Protein AF-A0A0W0SRL2-F1 (afdb_monomer_lite)

Secondary structure (DSSP, 8-state):
-PPPPPPPHHHHHH-PPPPTTPPPPP-HHHHHHHHHHHTT--SSGGGS-HHHHHHHHHHHHHHHHHHHS-HHHHHHTS-HHHHHHHHT--SHHHHHHHHHHHHHHHHHHHHHHHHHHHTT--TT-GGGTTT-SHHHH--TTS---HHHHHHHHHHT--SSSPPPHHHHHHHHHHHHHHHHHHHBPPGGG--TTSSTTB-SS-TTTTSTT--HHHHHHHHHHHHHHHHHHHHHHHHHHHHHHHHHHHHHHHHHHHHHHHHHHHHHHHHHHHHHHHHHHHHHHT------------------------------------------------

Sequence (330 aa):
MGDFVIRPYSEQLNGSVPKEGQLRNPGFVHAIEDLRRKHGKVLTVEELPPHRKYQAQFLNRITELFLEAETEKLMELLCESDRDAVNKLTEQEQQQELLRGIIFTSLSTLVAAEIATGNSESIMDPRHVEGASTTYKGGYIGDGSEFFRGLLASSGRTKENEMSHERMQTFMQTAKNFIESYVYVPHEHMDKQSTQGFREKHAFSDIQDLDVSAYLKLSSNIILEASLGIVERNVAKQAEDLKARKEEELKRAKEEHEAQLARVKEEKKKEREMQKLEDAKKGGSSWGLTDYLSSFGIYTTPKPAPTAASTTDPSNRQDNAEPAPGATLN

InterPro domains:
  IPR031758 Putative substrate of the Dot/Icm secretion system [PF16848] (143-227)

Structure (mmCIF, N/CA/C/O backbone):
data_AF-A0A0W0SRL2-F1
#
_entry.id   AF-A0A0W0SRL2-F1
#
loop_
_atom_site.group_PDB
_atom_site.id
_atom_site.type_symbol
_atom_site.label_atom_id
_atom_site.label_alt_id
_atom_site.label_comp_id
_atom_site.label_asym_id
_atom_site.label_entity_id
_atom_site.label_seq_id
_atom_site.pdbx_PDB_ins_code
_atom_site.Cartn_x
_atom_site.Cartn_y
_atom_site.Cartn_z
_atom_site.occupancy
_atom_site.B_iso_or_equiv
_atom_site.auth_seq_id
_atom_site.auth_comp_id
_atom_site.auth_asym_id
_atom_site.auth_atom_id
_atom_site.pdbx_PDB_model_num
ATOM 1 N N . MET A 1 1 ? 6.084 7.999 -13.998 1.00 42.19 1 MET A N 1
ATOM 2 C CA . MET A 1 1 ? 5.145 8.057 -12.861 1.00 42.19 1 MET A CA 1
ATOM 3 C C . MET A 1 1 ? 5.923 8.614 -11.685 1.00 42.19 1 MET A C 1
ATOM 5 O O . MET A 1 1 ? 7.088 8.254 -11.563 1.00 42.19 1 MET A O 1
ATOM 9 N N . GLY A 1 2 ? 5.357 9.569 -10.946 1.00 54.06 2 GLY A N 1
ATOM 10 C CA . GLY A 1 2 ? 5.987 10.079 -9.723 1.00 54.06 2 GLY A CA 1
ATOM 11 C C . GLY A 1 2 ? 5.915 9.044 -8.601 1.00 54.06 2 GLY A C 1
ATOM 12 O O . GLY A 1 2 ? 5.166 8.075 -8.719 1.00 54.06 2 GLY A O 1
ATOM 13 N N . ASP A 1 3 ? 6.694 9.245 -7.540 1.00 80.44 3 ASP A N 1
ATOM 14 C CA . ASP A 1 3 ? 6.556 8.451 -6.319 1.00 80.44 3 ASP A CA 1
ATOM 15 C C . ASP A 1 3 ? 5.188 8.692 -5.672 1.00 80.44 3 ASP A C 1
ATOM 17 O O . ASP A 1 3 ? 4.635 9.792 -5.743 1.00 80.44 3 ASP A O 1
ATOM 21 N N . PHE A 1 4 ? 4.654 7.654 -5.029 1.00 91.44 4 PHE A N 1
ATOM 22 C CA . PHE A 1 4 ? 3.396 7.728 -4.295 1.00 91.44 4 PHE A CA 1
ATOM 23 C C . PHE A 1 4 ? 3.479 8.771 -3.174 1.00 91.44 4 PHE A C 1
ATOM 25 O O . PHE A 1 4 ? 4.296 8.659 -2.256 1.00 91.44 4 PHE A O 1
ATOM 32 N N . VAL A 1 5 ? 2.591 9.757 -3.222 1.00 92.38 5 VAL A N 1
ATOM 33 C CA . VAL A 1 5 ? 2.481 10.820 -2.226 1.00 92.38 5 VAL A CA 1
ATOM 34 C C . VAL A 1 5 ? 1.500 10.397 -1.143 1.00 92.38 5 VAL A C 1
ATOM 36 O O . VAL A 1 5 ? 0.321 10.150 -1.407 1.00 92.38 5 VAL A O 1
ATOM 39 N N . ILE A 1 6 ? 1.991 10.339 0.092 1.00 93.19 6 ILE A N 1
ATOM 40 C CA . ILE A 1 6 ? 1.186 10.008 1.267 1.00 93.19 6 ILE A CA 1
ATOM 41 C C . ILE A 1 6 ? 0.382 11.232 1.682 1.00 93.19 6 ILE A C 1
ATOM 43 O O . ILE A 1 6 ? 0.921 12.334 1.788 1.00 93.19 6 ILE A O 1
ATOM 47 N N . ARG A 1 7 ? -0.905 11.033 1.957 1.00 91.12 7 ARG A N 1
ATOM 48 C CA . ARG A 1 7 ? -1.750 12.089 2.518 1.00 91.12 7 ARG A CA 1
ATOM 49 C C . ARG A 1 7 ? -1.457 12.301 4.007 1.00 91.12 7 ARG A C 1
ATOM 51 O O . ARG A 1 7 ? -1.144 11.327 4.687 1.00 91.12 7 ARG A O 1
ATOM 58 N N . PRO A 1 8 ? -1.611 13.516 4.554 1.00 92.38 8 PRO A N 1
ATOM 59 C CA . PRO A 1 8 ? -1.570 13.724 6.001 1.00 92.38 8 PRO A CA 1
ATOM 60 C C . PRO A 1 8 ? -2.547 12.792 6.728 1.00 92.38 8 PRO A C 1
ATOM 62 O O . PRO A 1 8 ? -3.645 12.537 6.227 1.00 92.38 8 PRO A O 1
ATOM 65 N N . TYR A 1 9 ? -2.168 12.275 7.897 1.00 95.81 9 TYR A N 1
ATOM 66 C CA . TYR A 1 9 ? -2.999 11.335 8.655 1.00 95.81 9 TYR A CA 1
ATOM 67 C C . TYR A 1 9 ? -4.404 11.884 8.942 1.00 95.81 9 TYR A C 1
ATOM 69 O O . TYR A 1 9 ? -5.406 11.193 8.741 1.00 95.81 9 TYR A O 1
ATOM 77 N N . SER A 1 10 ? -4.491 13.152 9.333 1.00 93.94 10 SER A N 1
ATOM 78 C CA . SER A 1 10 ? -5.749 13.865 9.549 1.00 93.94 10 SER A CA 1
ATOM 79 C C . SER A 1 10 ? -6.665 13.868 8.317 1.00 93.94 10 SER A C 1
ATOM 81 O O . SER A 1 10 ? -7.876 13.671 8.462 1.00 93.94 10 SER A O 1
ATOM 83 N N . GLU A 1 11 ? -6.111 14.021 7.110 1.00 93.25 11 GLU A N 1
ATOM 84 C CA . GLU A 1 11 ? -6.854 13.923 5.847 1.00 93.25 11 GLU A CA 1
ATOM 85 C C . GLU A 1 11 ? -7.242 12.480 5.515 1.00 93.25 11 GLU A C 1
ATOM 87 O O . GLU A 1 11 ? -8.343 12.246 5.014 1.00 93.25 11 GLU A O 1
ATOM 92 N N . GLN A 1 12 ? -6.381 11.501 5.809 1.00 94.81 12 GLN A N 1
ATOM 93 C CA . GLN A 1 12 ? -6.721 10.087 5.628 1.00 94.81 12 GLN A CA 1
ATOM 94 C C . GLN A 1 12 ? -7.931 9.707 6.490 1.00 94.81 12 GLN A C 1
ATOM 96 O O . GLN A 1 12 ? -8.833 9.017 6.011 1.00 94.81 12 GLN A O 1
ATOM 101 N N . LEU A 1 13 ? -8.002 10.198 7.730 1.00 93.75 13 LEU A N 1
ATOM 102 C CA . LEU A 1 13 ? -9.130 9.954 8.629 1.00 93.75 13 LEU A CA 1
ATOM 103 C C . LEU A 1 13 ? -10.398 10.713 8.227 1.00 93.75 13 LEU A C 1
ATOM 105 O O . LEU A 1 13 ? -11.459 10.105 8.070 1.00 93.75 13 LEU A O 1
ATOM 109 N N . ASN A 1 14 ? -10.297 12.036 8.074 1.00 91.19 14 ASN A N 1
ATOM 110 C CA . ASN A 1 14 ? -11.455 12.939 8.011 1.00 91.19 14 ASN A CA 1
ATOM 111 C C . ASN A 1 14 ? -11.815 13.396 6.589 1.00 91.19 14 ASN A C 1
ATOM 113 O O . ASN A 1 14 ? -12.819 14.093 6.384 1.00 91.19 14 ASN A O 1
ATOM 117 N N . GLY A 1 15 ? -10.997 13.027 5.608 1.00 87.50 15 GLY A N 1
ATOM 118 C CA . GLY A 1 15 ? -11.072 13.541 4.251 1.00 87.50 15 GLY A CA 1
ATOM 119 C C . GLY A 1 15 ? -10.509 14.956 4.141 1.00 87.50 15 GLY A C 1
ATOM 120 O O . GLY A 1 15 ? -10.336 15.667 5.131 1.00 87.50 15 GLY A O 1
ATOM 121 N N . SER A 1 16 ? -10.251 15.392 2.911 1.00 80.56 16 SER A N 1
ATOM 122 C CA . SER A 1 16 ? -9.783 16.755 2.652 1.00 80.56 16 SER A CA 1
ATOM 123 C C . SER A 1 16 ? -10.956 17.737 2.656 1.00 80.56 16 SER A C 1
ATOM 125 O O . SER A 1 16 ? -12.022 17.436 2.109 1.00 80.56 16 SER A O 1
ATOM 127 N N . VAL A 1 17 ? -10.754 18.945 3.188 1.00 70.31 17 VAL A N 1
ATOM 128 C CA . VAL A 1 17 ? -11.710 20.046 2.988 1.00 70.31 17 VAL A CA 1
ATOM 129 C C . VAL A 1 17 ? -11.716 20.395 1.493 1.00 70.31 17 VAL A C 1
ATOM 131 O O . VAL A 1 17 ? -10.656 20.713 0.949 1.00 70.31 17 VAL A O 1
ATOM 134 N N . PRO A 1 18 ? -12.858 20.293 0.789 1.00 65.94 18 PRO A N 1
ATOM 135 C CA . PRO A 1 18 ? -12.898 20.597 -0.633 1.00 65.94 18 PRO A CA 1
ATOM 136 C C . PRO A 1 18 ? -12.580 22.076 -0.864 1.00 65.94 18 PRO A C 1
ATOM 138 O O . PRO A 1 18 ? -13.123 22.953 -0.191 1.00 65.94 18 PRO A O 1
ATOM 141 N N . LYS A 1 19 ? -11.718 22.356 -1.845 1.00 70.69 19 LYS A N 1
ATOM 142 C CA . LYS A 1 19 ? -11.601 23.704 -2.410 1.00 70.69 19 LYS A CA 1
ATOM 143 C C . LYS A 1 19 ? -12.885 24.024 -3.179 1.00 70.69 19 LYS A C 1
ATOM 145 O O . LYS A 1 19 ? -13.587 23.115 -3.622 1.00 70.69 19 LYS A O 1
ATOM 150 N N . GLU A 1 20 ? -13.205 25.305 -3.324 1.00 58.78 20 GLU A N 1
ATOM 151 C CA . GLU A 1 20 ? -14.440 25.753 -3.973 1.00 58.78 20 GLU A CA 1
ATOM 152 C C . GLU A 1 20 ? -14.602 25.099 -5.364 1.00 58.78 20 GLU A C 1
ATOM 154 O O . GLU A 1 20 ? -13.701 25.157 -6.200 1.00 58.78 20 GLU A O 1
ATOM 159 N N . GLY A 1 21 ? -15.721 24.399 -5.579 1.00 56.66 21 GLY A N 1
ATOM 160 C CA . GLY A 1 21 ? -16.006 23.665 -6.820 1.00 56.66 21 GLY A CA 1
ATOM 161 C C . GLY A 1 21 ? -15.422 22.246 -6.932 1.00 56.66 21 GLY A C 1
ATOM 162 O O . GLY A 1 21 ? -15.654 21.592 -7.948 1.00 56.66 21 GLY A O 1
ATOM 163 N N . GLN A 1 22 ? -14.706 21.735 -5.924 1.00 61.97 22 GLN A N 1
ATOM 164 C CA . GLN A 1 22 ? -14.204 20.354 -5.906 1.00 61.97 22 GLN A CA 1
ATOM 165 C C . GLN A 1 22 ? -15.080 19.427 -5.055 1.00 61.97 22 GLN A C 1
ATOM 167 O O . GLN A 1 22 ? -15.605 19.811 -4.011 1.00 61.97 22 GLN A O 1
ATOM 172 N N . LEU A 1 23 ? -15.219 18.173 -5.495 1.00 61.91 23 LEU A N 1
ATOM 173 C CA . LEU A 1 23 ? -15.821 17.116 -4.683 1.00 61.91 23 LEU A CA 1
ATOM 174 C C . LEU A 1 23 ? -14.907 16.808 -3.487 1.00 61.91 23 LEU A C 1
ATOM 176 O O . LEU A 1 23 ? -13.683 16.795 -3.612 1.00 61.91 23 LEU A O 1
ATOM 180 N N . ARG A 1 24 ? -15.506 16.567 -2.316 1.00 66.38 24 ARG A N 1
ATOM 181 C CA . ARG A 1 24 ? -14.776 16.168 -1.105 1.00 66.38 24 ARG A CA 1
ATOM 182 C C . ARG A 1 24 ? -14.086 14.823 -1.348 1.00 66.38 24 ARG A C 1
ATOM 184 O O . ARG A 1 24 ? -14.757 13.876 -1.748 1.00 66.38 24 ARG A O 1
ATOM 191 N N . ASN A 1 25 ? -12.792 14.714 -1.043 1.00 74.00 25 ASN A N 1
ATOM 192 C CA . ASN A 1 25 ? -12.149 13.403 -0.956 1.00 74.00 25 ASN A CA 1
ATOM 193 C C . ASN A 1 25 ? -12.565 12.750 0.369 1.00 74.00 25 ASN A C 1
ATOM 195 O O . ASN A 1 25 ? -12.267 13.323 1.422 1.00 74.00 25 ASN A O 1
ATOM 199 N N . PRO A 1 26 ? -13.269 11.605 0.348 1.00 80.88 26 PRO A N 1
ATOM 200 C CA . PRO A 1 26 ? -13.713 10.953 1.571 1.00 80.88 26 PRO A CA 1
ATOM 201 C C . PRO A 1 26 ? -12.516 10.397 2.348 1.00 80.88 26 PRO A C 1
ATOM 203 O O . PRO A 1 26 ? -11.588 9.834 1.763 1.00 80.88 26 PRO A O 1
ATOM 206 N N . GLY A 1 27 ? -12.551 10.566 3.669 1.00 90.12 27 GLY A N 1
ATOM 207 C CA . GLY A 1 27 ? -11.631 9.897 4.581 1.00 90.12 27 GLY A CA 1
ATOM 208 C C . GLY A 1 27 ? -12.159 8.533 5.015 1.00 90.12 27 GLY A C 1
ATOM 209 O O . GLY A 1 27 ? -13.249 8.102 4.632 1.00 90.12 27 GLY A O 1
ATOM 210 N N . PHE A 1 28 ? -11.401 7.865 5.875 1.00 93.25 28 PHE A N 1
ATOM 211 C CA . PHE A 1 28 ? -11.778 6.586 6.466 1.00 93.25 28 PHE A CA 1
ATOM 212 C C . PHE A 1 28 ? -13.094 6.665 7.257 1.00 93.25 28 PHE A C 1
ATOM 214 O O . PHE A 1 28 ? -13.933 5.770 7.148 1.00 93.25 28 PHE A O 1
ATOM 221 N N . VAL A 1 29 ? -13.328 7.761 7.988 1.00 91.44 29 VAL A N 1
ATOM 222 C CA . VAL A 1 29 ? -14.583 7.966 8.733 1.00 91.44 29 VAL A CA 1
ATOM 223 C C . VAL A 1 29 ? -15.786 7.985 7.782 1.00 91.44 29 VAL A C 1
ATOM 225 O O . VAL A 1 29 ? -16.801 7.343 8.057 1.00 91.44 29 VAL A O 1
ATOM 228 N N . HIS A 1 30 ? -15.657 8.639 6.620 1.00 89.31 30 HIS A N 1
ATOM 229 C CA . HIS A 1 30 ? -16.686 8.631 5.572 1.00 89.31 30 HIS A CA 1
ATOM 230 C C . HIS A 1 30 ? -16.884 7.239 4.981 1.00 89.31 30 HIS A C 1
ATOM 232 O O . HIS A 1 30 ? -18.023 6.814 4.816 1.00 89.31 30 HIS A O 1
ATOM 238 N N . ALA A 1 31 ? -15.801 6.495 4.743 1.00 90.00 31 ALA A N 1
ATOM 239 C CA . ALA A 1 31 ? -15.881 5.122 4.247 1.00 90.00 31 ALA A CA 1
ATOM 240 C C . ALA A 1 31 ? -16.676 4.205 5.198 1.00 90.00 31 ALA A C 1
ATOM 242 O O . ALA A 1 31 ? -17.489 3.400 4.741 1.00 90.00 31 ALA A O 1
ATOM 243 N N . ILE A 1 32 ? -16.495 4.349 6.518 1.00 89.25 32 ILE A N 1
ATOM 244 C CA . ILE A 1 32 ? -17.299 3.629 7.519 1.00 89.25 32 ILE A CA 1
ATOM 245 C C . ILE A 1 32 ? -18.757 4.098 7.498 1.00 89.25 32 ILE A C 1
ATOM 247 O O . ILE A 1 32 ? -19.670 3.278 7.587 1.00 89.25 32 ILE A O 1
ATOM 251 N N . GLU A 1 33 ? -19.013 5.405 7.424 1.00 86.75 33 GLU A N 1
ATOM 252 C CA . GLU A 1 33 ? -20.380 5.930 7.334 1.00 86.75 33 GLU A CA 1
ATOM 253 C C . GLU A 1 33 ? -21.132 5.389 6.117 1.00 86.75 33 GLU A C 1
ATOM 255 O O . GLU A 1 33 ? -22.273 4.947 6.253 1.00 86.75 33 GLU A O 1
ATOM 260 N N . ASP A 1 34 ? -20.499 5.380 4.949 1.00 85.44 34 ASP A N 1
ATOM 261 C CA . ASP A 1 34 ? -21.112 4.902 3.713 1.00 85.44 34 ASP A CA 1
ATOM 262 C C . ASP A 1 34 ? -21.332 3.388 3.744 1.00 85.44 34 ASP A C 1
ATOM 264 O O . ASP A 1 34 ? -22.403 2.907 3.358 1.00 85.44 34 ASP A O 1
ATOM 268 N N . LEU A 1 35 ? -20.385 2.637 4.314 1.00 86.31 35 LEU A N 1
ATOM 269 C CA . LEU A 1 35 ? -20.552 1.213 4.584 1.00 86.31 35 LEU A CA 1
ATOM 270 C C . LEU A 1 35 ? -21.768 0.952 5.491 1.00 86.31 35 LEU A C 1
ATOM 272 O O . LEU A 1 35 ? -22.616 0.118 5.164 1.00 86.31 35 LEU A O 1
ATOM 276 N N . ARG A 1 36 ? -21.914 1.707 6.586 1.00 85.38 36 ARG A N 1
ATOM 277 C CA . ARG A 1 36 ? -23.073 1.604 7.490 1.00 85.38 36 ARG A CA 1
ATOM 278 C C . ARG A 1 36 ? -24.389 1.952 6.792 1.00 85.38 36 ARG A C 1
ATOM 280 O O . ARG A 1 36 ? -25.389 1.254 6.963 1.00 85.38 36 ARG A O 1
ATOM 287 N N . ARG A 1 37 ? -24.404 3.000 5.961 1.00 84.62 37 ARG A N 1
ATOM 288 C CA . ARG A 1 37 ? -25.585 3.387 5.167 1.00 84.62 37 ARG A CA 1
ATOM 289 C C . ARG A 1 37 ? -26.005 2.274 4.205 1.00 84.62 37 ARG A C 1
ATOM 291 O O . ARG A 1 37 ? -27.197 1.977 4.137 1.00 84.62 37 ARG A O 1
ATOM 298 N N . LYS A 1 38 ? -25.052 1.632 3.518 1.00 79.50 38 LYS A N 1
ATOM 299 C CA . LYS A 1 38 ? -25.319 0.558 2.544 1.00 79.50 38 LYS A CA 1
ATOM 300 C C . LYS A 1 38 ? -25.895 -0.705 3.189 1.00 79.50 38 LYS A C 1
ATOM 302 O O . LYS A 1 38 ? -26.741 -1.357 2.586 1.00 79.50 38 LYS A O 1
ATOM 307 N N . HIS A 1 39 ? -25.521 -1.008 4.431 1.00 78.81 39 HIS A N 1
ATOM 308 C CA . HIS A 1 39 ? -26.054 -2.149 5.187 1.00 78.81 39 HIS A CA 1
ATOM 309 C C . HIS A 1 39 ? -27.353 -1.842 5.954 1.00 78.81 39 HIS A C 1
ATOM 311 O O . HIS A 1 39 ? -27.633 -2.459 6.973 1.00 78.81 39 HIS A O 1
ATOM 317 N N . GLY A 1 40 ? -28.175 -0.913 5.456 1.00 74.44 40 GLY A N 1
ATOM 318 C CA . GLY A 1 40 ? -29.484 -0.609 6.047 1.00 74.44 40 GLY A CA 1
ATOM 319 C C . GLY A 1 40 ? -29.463 0.507 7.090 1.00 74.44 40 GLY A C 1
ATOM 320 O O . GLY A 1 40 ? -30.371 0.575 7.913 1.00 74.44 40 GLY A O 1
ATOM 321 N N . LYS A 1 41 ? -28.465 1.403 7.034 1.00 75.75 41 LYS A N 1
ATOM 322 C CA . LYS A 1 41 ? -28.253 2.492 8.009 1.00 75.75 41 LYS A CA 1
ATOM 323 C C . LYS A 1 41 ? -28.055 1.970 9.431 1.00 75.75 41 LYS A C 1
ATOM 325 O O . LYS A 1 41 ? -28.621 2.513 10.378 1.00 75.75 41 LYS A O 1
ATOM 330 N N . VAL A 1 42 ? -27.231 0.935 9.555 1.00 75.81 42 VAL A N 1
ATOM 331 C CA . VAL A 1 42 ? -26.808 0.430 10.861 1.00 75.81 42 VAL A CA 1
ATOM 332 C C . VAL A 1 42 ? -26.170 1.548 11.684 1.00 75.81 42 VAL A C 1
ATOM 334 O O . VAL A 1 42 ? -25.460 2.412 11.156 1.00 75.81 42 VAL A O 1
ATOM 337 N N . LEU A 1 43 ? -26.463 1.565 12.981 1.00 71.75 43 LEU A N 1
ATOM 338 C CA . LEU A 1 43 ? -26.073 2.667 13.860 1.00 71.75 43 LEU A CA 1
ATOM 339 C C . LEU A 1 43 ? -24.608 2.534 14.283 1.00 71.75 43 LEU A C 1
ATOM 341 O O . LEU A 1 43 ? -23.893 3.534 14.406 1.00 71.75 43 LEU A O 1
ATOM 345 N N . THR A 1 44 ? -24.138 1.297 14.439 1.00 81.44 44 THR A N 1
ATOM 346 C CA . THR A 1 44 ? -22.816 0.977 14.986 1.00 81.44 44 THR A CA 1
ATOM 347 C C . THR A 1 44 ? -22.033 0.027 14.077 1.00 81.44 44 THR A C 1
ATOM 349 O O . THR A 1 44 ? -22.593 -0.632 13.203 1.00 81.44 44 THR A O 1
ATOM 352 N N . VAL A 1 45 ? -20.710 -0.036 14.267 1.00 81.06 45 VAL A N 1
ATOM 353 C CA . VAL A 1 45 ? -19.834 -1.001 13.570 1.00 81.06 45 VAL A CA 1
ATOM 354 C C . VAL A 1 45 ? -20.193 -2.446 13.943 1.00 81.06 45 VAL A C 1
ATOM 356 O O . VAL A 1 45 ? -20.013 -3.350 13.132 1.00 81.06 45 VAL A O 1
ATOM 359 N N . GLU A 1 46 ? -20.766 -2.659 15.131 1.00 85.12 46 GLU A N 1
ATOM 360 C CA . GLU A 1 46 ? -21.139 -3.979 15.654 1.00 85.12 46 GLU A CA 1
ATOM 361 C C . GLU A 1 46 ? -22.202 -4.704 14.826 1.00 85.12 46 GLU A C 1
ATOM 363 O O . GLU A 1 46 ? -22.276 -5.932 14.872 1.00 85.12 46 GLU A O 1
ATOM 368 N N . GLU A 1 47 ? -23.001 -3.943 14.081 1.00 84.00 47 GLU A N 1
ATOM 369 C CA . GLU A 1 47 ? -24.113 -4.409 13.250 1.00 84.00 47 GLU A CA 1
ATOM 370 C C . GLU A 1 47 ? -23.691 -4.698 11.795 1.00 84.00 47 GLU A C 1
ATOM 372 O O . GLU A 1 47 ? -24.511 -5.124 10.980 1.00 84.00 47 GLU A O 1
ATOM 377 N N . LEU A 1 48 ? -22.424 -4.456 11.438 1.00 87.06 48 LEU A N 1
ATOM 378 C CA . LEU A 1 48 ? -21.905 -4.777 10.108 1.00 87.06 48 LEU A CA 1
ATOM 379 C C . LEU A 1 48 ? -21.771 -6.297 9.906 1.00 87.06 48 LEU A C 1
ATOM 381 O O . LEU A 1 48 ? -21.594 -7.040 10.875 1.00 87.06 48 LEU A O 1
ATOM 385 N N . PRO A 1 49 ? -21.784 -6.782 8.647 1.00 86.25 49 PRO A N 1
ATOM 386 C CA . PRO A 1 49 ? -21.459 -8.175 8.353 1.00 86.25 49 PRO A CA 1
ATOM 387 C C . PRO A 1 49 ? -20.108 -8.569 8.967 1.00 86.25 49 PRO A C 1
ATOM 389 O O . PRO A 1 49 ? -19.195 -7.739 8.926 1.00 86.25 49 PRO A O 1
ATOM 392 N N . PRO A 1 50 ? -19.926 -9.817 9.449 1.00 86.31 50 PRO A N 1
ATOM 393 C CA . PRO A 1 50 ? -18.731 -10.220 10.200 1.00 86.31 50 PRO A CA 1
ATOM 394 C C . PRO A 1 50 ? -17.417 -9.809 9.526 1.00 86.31 50 PRO A C 1
ATOM 396 O O . PRO A 1 50 ? -16.578 -9.148 10.130 1.00 86.31 50 PRO A O 1
ATOM 399 N N . HIS A 1 51 ? -17.315 -10.064 8.217 1.00 86.94 51 HIS A N 1
ATOM 400 C CA . HIS A 1 51 ? -16.134 -9.748 7.416 1.00 86.94 51 HIS A CA 1
ATOM 401 C C . HIS A 1 51 ? -15.840 -8.249 7.266 1.00 86.94 51 HIS A C 1
ATOM 403 O O . HIS A 1 51 ? -14.707 -7.874 7.016 1.00 86.94 51 HIS A O 1
ATOM 409 N N . ARG A 1 52 ? -16.835 -7.367 7.398 1.00 90.75 52 ARG A N 1
ATOM 410 C CA . ARG A 1 52 ? -16.630 -5.908 7.389 1.00 90.75 52 ARG A CA 1
ATOM 411 C C . ARG A 1 52 ? -16.474 -5.339 8.791 1.00 90.75 52 ARG A C 1
ATOM 413 O O . ARG A 1 52 ? -15.774 -4.345 8.969 1.00 90.75 52 ARG A O 1
ATOM 420 N N . LYS A 1 53 ? -17.113 -5.972 9.772 1.00 92.69 53 LYS A N 1
ATOM 421 C CA . LYS A 1 53 ? -17.060 -5.600 11.180 1.00 92.69 53 LYS A CA 1
ATOM 422 C C . LYS A 1 53 ? -15.631 -5.660 11.711 1.00 92.69 53 LYS A C 1
ATOM 424 O O . LYS A 1 53 ? -15.129 -4.620 12.134 1.00 92.69 53 LYS A O 1
ATOM 429 N N . TYR A 1 54 ? -14.951 -6.807 11.613 1.00 95.06 54 TYR A N 1
ATOM 430 C CA . TYR A 1 54 ? -13.587 -6.916 12.145 1.00 95.06 54 TYR A CA 1
ATOM 431 C C . TYR A 1 54 ? -12.606 -6.013 11.393 1.00 95.06 54 TYR A C 1
ATOM 433 O O . TYR A 1 54 ? -11.715 -5.439 12.007 1.00 95.06 54 TYR A O 1
ATOM 441 N N . GLN A 1 55 ? -12.785 -5.820 10.081 1.00 95.56 55 GLN A N 1
ATOM 442 C CA . GLN A 1 55 ? -11.933 -4.937 9.278 1.00 95.56 55 GLN A CA 1
ATOM 443 C C . GLN A 1 55 ? -12.038 -3.477 9.740 1.00 95.56 55 GLN A C 1
ATOM 445 O O . GLN A 1 55 ? -11.027 -2.788 9.887 1.00 95.56 55 GLN A O 1
ATOM 450 N N . ALA A 1 56 ? -13.261 -3.005 9.998 1.00 94.50 56 ALA A N 1
ATOM 451 C CA . ALA A 1 56 ? -13.499 -1.668 10.529 1.00 94.50 56 ALA A CA 1
ATOM 452 C C . ALA A 1 56 ? -13.016 -1.535 11.984 1.00 94.50 56 ALA A C 1
ATOM 454 O O . ALA A 1 56 ? -12.362 -0.549 12.315 1.00 94.50 56 ALA A O 1
ATOM 455 N N . GLN A 1 57 ? -13.283 -2.532 12.837 1.00 96.12 57 GLN A N 1
ATOM 456 C CA . GLN A 1 57 ? -12.795 -2.568 14.222 1.00 96.12 57 GLN A CA 1
ATOM 457 C C . GLN A 1 57 ? -11.263 -2.579 14.287 1.00 96.12 57 GLN A C 1
ATOM 459 O O . GLN A 1 57 ? -10.690 -1.869 15.105 1.00 96.12 57 GLN A O 1
ATOM 464 N N . PHE A 1 58 ? -10.596 -3.316 13.398 1.00 97.50 58 PHE A N 1
ATOM 465 C CA . PHE A 1 58 ? -9.139 -3.361 13.302 1.00 97.50 58 PHE A CA 1
ATOM 466 C C . PHE A 1 58 ? -8.550 -1.979 13.006 1.00 97.50 58 PHE A C 1
ATOM 468 O O . PHE A 1 58 ? -7.679 -1.512 13.738 1.00 97.50 58 PHE A O 1
ATOM 475 N N . LEU A 1 59 ? -9.064 -1.287 11.983 1.00 96.94 59 LEU A N 1
ATOM 476 C CA . LEU A 1 59 ? -8.604 0.062 11.645 1.00 96.94 59 LEU A CA 1
ATOM 477 C C . LEU A 1 59 ? -8.947 1.084 12.737 1.00 96.94 59 LEU A C 1
ATOM 479 O O . LEU A 1 59 ? -8.101 1.914 13.055 1.00 96.94 59 LEU A O 1
ATOM 483 N N . ASN A 1 60 ? -10.116 0.989 13.379 1.00 95.50 60 ASN A N 1
ATOM 484 C CA . ASN A 1 60 ? -10.437 1.820 14.545 1.00 95.50 60 ASN A CA 1
ATOM 485 C C . ASN A 1 60 ? -9.450 1.577 15.695 1.00 95.50 60 ASN A C 1
ATOM 487 O O . ASN A 1 60 ? -8.909 2.536 16.245 1.00 95.50 60 ASN A O 1
ATOM 491 N N . ARG A 1 61 ? -9.131 0.315 16.003 1.00 96.38 61 ARG A N 1
ATOM 492 C CA . ARG A 1 61 ? -8.173 -0.024 17.059 1.00 96.38 61 ARG A CA 1
ATOM 493 C C . ARG A 1 61 ? -6.787 0.549 16.771 1.00 96.38 61 ARG A C 1
ATOM 495 O O . ARG A 1 61 ? -6.132 1.032 17.685 1.00 96.38 61 ARG A O 1
ATOM 502 N N . ILE A 1 62 ? -6.353 0.578 15.511 1.00 95.94 62 ILE A N 1
ATOM 503 C CA . ILE A 1 62 ? -5.097 1.238 15.115 1.00 95.94 62 ILE A CA 1
ATOM 504 C C . ILE A 1 62 ? -5.125 2.735 15.448 1.00 95.94 62 ILE A C 1
ATOM 506 O O . ILE A 1 62 ? -4.149 3.254 15.988 1.00 95.94 62 ILE A O 1
ATOM 510 N N . THR A 1 63 ? -6.238 3.425 15.173 1.00 94.62 63 THR A N 1
ATOM 511 C CA . THR A 1 63 ? -6.355 4.856 15.502 1.00 94.62 63 THR A CA 1
ATOM 512 C C . THR A 1 63 ? -6.273 5.119 17.006 1.00 94.62 63 THR A C 1
ATOM 514 O O . THR A 1 63 ? -5.666 6.108 17.410 1.00 94.62 63 THR A O 1
ATOM 517 N N . GLU A 1 64 ? -6.808 4.218 17.835 1.00 94.94 64 GLU A N 1
ATOM 518 C CA . GLU A 1 64 ? -6.683 4.280 19.296 1.00 94.94 64 GLU A CA 1
ATOM 519 C C . GLU A 1 64 ? -5.236 4.051 19.742 1.00 94.94 64 GLU A C 1
ATOM 521 O O . GLU A 1 64 ? -4.699 4.819 20.538 1.00 94.94 64 GLU A O 1
ATOM 526 N N . LEU A 1 65 ? -4.563 3.049 19.168 1.00 94.88 65 LEU A N 1
ATOM 527 C CA . LEU A 1 65 ? -3.166 2.744 19.485 1.00 94.88 65 LEU A CA 1
ATOM 528 C C . LEU A 1 65 ? -2.224 3.913 19.168 1.00 94.88 65 LEU A C 1
ATOM 530 O O . LEU A 1 65 ? -1.235 4.099 19.870 1.00 94.88 65 LEU A O 1
ATOM 534 N N . PHE A 1 66 ? -2.531 4.749 18.172 1.00 93.81 66 PHE A N 1
ATOM 535 C CA . PHE A 1 66 ? -1.752 5.965 17.905 1.00 93.81 66 PHE A CA 1
ATOM 536 C C . PHE A 1 66 ? -1.859 7.038 18.992 1.00 93.81 66 PHE A C 1
ATOM 538 O O . PHE A 1 66 ? -0.971 7.893 19.069 1.00 93.81 66 PHE A O 1
ATOM 545 N N . LEU A 1 67 ? -2.931 7.032 19.789 1.00 88.81 67 LEU A N 1
ATOM 546 C CA . LEU A 1 67 ? -3.095 7.934 20.933 1.00 88.81 67 LEU A CA 1
ATOM 547 C C . LEU A 1 67 ? -2.289 7.451 22.143 1.00 88.81 67 LEU A C 1
ATOM 549 O O . LEU A 1 67 ? -1.839 8.265 22.943 1.00 88.81 67 LEU A O 1
ATOM 553 N N . GLU A 1 68 ? -2.105 6.136 22.259 1.00 89.56 68 GLU A N 1
ATOM 554 C CA . GLU A 1 68 ? -1.378 5.487 23.354 1.00 89.56 68 GLU A CA 1
ATOM 555 C C . GLU A 1 68 ? 0.137 5.385 23.082 1.00 89.56 68 GLU A C 1
ATOM 557 O O . GLU A 1 68 ? 0.934 5.322 24.017 1.00 89.56 68 GLU A O 1
ATOM 562 N N . ALA A 1 69 ? 0.549 5.340 21.811 1.00 89.75 69 ALA A N 1
ATOM 563 C CA . ALA A 1 69 ? 1.926 5.062 21.420 1.00 89.75 69 ALA A CA 1
ATOM 564 C C . ALA A 1 69 ? 2.851 6.288 21.466 1.00 89.75 69 ALA A C 1
ATOM 566 O O . ALA A 1 69 ? 2.532 7.375 20.980 1.00 89.75 69 ALA A O 1
ATOM 567 N N . GLU A 1 70 ? 4.067 6.067 21.961 1.00 90.00 70 GLU A N 1
ATOM 568 C CA . GLU A 1 70 ? 5.167 7.025 21.859 1.00 90.00 70 GLU A CA 1
ATOM 569 C C . GLU A 1 70 ? 5.653 7.141 20.407 1.00 90.00 70 GLU A C 1
ATOM 571 O O . GLU A 1 70 ? 5.735 6.152 19.675 1.00 90.00 70 GLU A O 1
ATOM 576 N N . THR A 1 71 ? 6.020 8.357 19.993 1.00 89.50 71 THR A N 1
ATOM 577 C CA . THR A 1 71 ? 6.481 8.631 18.620 1.00 89.50 71 THR A CA 1
ATOM 578 C C . THR A 1 71 ? 7.730 7.818 18.266 1.00 89.50 71 THR A C 1
ATOM 580 O O . THR A 1 71 ? 7.808 7.282 17.165 1.00 89.50 71 THR A O 1
ATOM 583 N N . GLU A 1 72 ? 8.669 7.662 19.203 1.00 89.94 72 GLU A N 1
ATOM 584 C CA . GLU A 1 72 ? 9.902 6.884 19.008 1.00 89.94 72 GLU A CA 1
ATOM 585 C C . GLU A 1 72 ? 9.604 5.417 18.673 1.00 89.94 72 GLU A C 1
ATOM 587 O O . GLU A 1 72 ? 10.098 4.900 17.672 1.00 89.94 72 GLU A O 1
ATOM 592 N N . LYS A 1 73 ? 8.693 4.783 19.423 1.00 90.88 73 LYS A N 1
ATOM 593 C CA . LYS A 1 73 ? 8.261 3.401 19.166 1.00 90.88 73 LYS A CA 1
ATOM 594 C C . LYS A 1 73 ? 7.642 3.239 17.784 1.00 90.88 73 LYS A C 1
ATOM 596 O O . LYS A 1 73 ? 7.905 2.253 17.110 1.00 90.88 73 LYS A O 1
ATOM 601 N N . LEU A 1 74 ? 6.833 4.201 17.340 1.00 93.44 74 LEU A N 1
ATOM 602 C CA . LEU A 1 74 ? 6.242 4.162 16.000 1.00 93.44 74 LEU A CA 1
ATOM 603 C C . LEU A 1 74 ? 7.298 4.354 14.896 1.00 93.44 74 LEU A C 1
ATOM 605 O O . LEU A 1 74 ? 7.200 3.724 13.844 1.00 93.44 74 LEU A O 1
ATOM 609 N N . MET A 1 75 ? 8.323 5.179 15.131 1.00 94.38 75 MET A N 1
ATOM 610 C CA . MET A 1 75 ? 9.426 5.405 14.185 1.00 94.38 75 MET A CA 1
ATOM 611 C C . MET A 1 75 ? 10.285 4.157 13.948 1.00 94.38 75 MET A C 1
ATOM 613 O O . MET A 1 75 ? 10.803 3.958 12.843 1.00 94.38 75 MET A O 1
ATOM 617 N N . GLU A 1 76 ? 10.428 3.295 14.955 1.00 93.56 76 GLU A N 1
ATOM 618 C CA . GLU A 1 76 ? 11.150 2.023 14.838 1.00 93.56 76 GLU A CA 1
ATOM 619 C C . GLU A 1 76 ? 10.472 1.047 13.866 1.00 93.56 76 GLU A C 1
ATOM 621 O O . GLU A 1 76 ? 11.154 0.249 13.222 1.00 93.56 76 GLU A O 1
ATOM 626 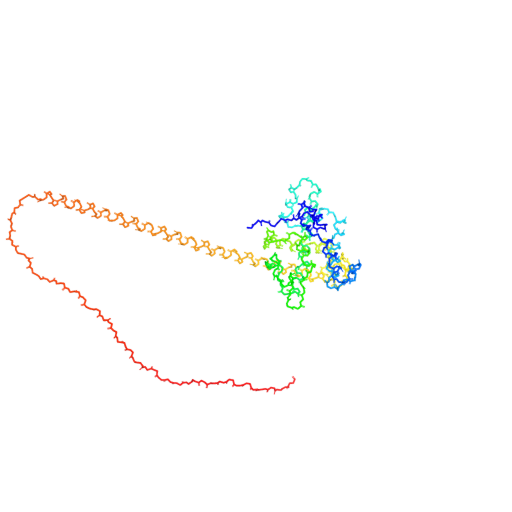N N . LEU A 1 77 ? 9.151 1.159 13.689 1.00 93.75 77 LEU A N 1
ATOM 627 C CA . LEU A 1 77 ? 8.361 0.277 12.822 1.00 93.75 77 LEU A CA 1
ATOM 628 C C . LEU A 1 77 ? 8.560 0.568 11.332 1.00 93.75 77 LEU A C 1
ATOM 630 O O . LEU A 1 77 ? 8.306 -0.304 10.496 1.00 93.75 77 LEU A O 1
ATOM 634 N N . LEU A 1 78 ? 8.996 1.786 11.002 1.00 94.31 78 LEU A N 1
ATOM 635 C CA . LEU A 1 78 ? 9.188 2.233 9.628 1.00 94.31 78 LEU A CA 1
ATOM 636 C C . LEU A 1 78 ? 10.437 1.620 8.991 1.00 94.31 78 LEU A C 1
ATOM 638 O O . LEU A 1 78 ? 11.473 1.444 9.639 1.00 94.31 78 LEU A O 1
ATOM 642 N N . CYS A 1 79 ? 10.361 1.390 7.680 1.00 91.69 79 CYS A N 1
ATOM 643 C CA . CYS A 1 79 ? 11.543 1.173 6.851 1.00 91.69 79 CYS A CA 1
ATOM 644 C C . CYS A 1 79 ? 12.446 2.422 6.846 1.00 91.69 79 CYS A C 1
ATOM 646 O O . CYS A 1 79 ? 11.974 3.544 7.031 1.00 91.69 79 CYS A O 1
ATOM 648 N N . GLU A 1 80 ? 13.741 2.231 6.583 1.00 90.06 80 GLU A N 1
ATOM 649 C CA . GLU A 1 80 ? 14.759 3.294 6.633 1.00 90.06 80 GLU A CA 1
ATOM 650 C C . GLU A 1 80 ? 14.381 4.522 5.790 1.00 90.06 80 GLU A C 1
ATOM 652 O O . GLU A 1 80 ? 14.391 5.641 6.295 1.00 90.06 80 GLU A O 1
ATOM 657 N N . SER A 1 81 ? 13.913 4.315 4.555 1.00 89.75 81 SER A N 1
ATOM 658 C CA . SER A 1 81 ? 13.506 5.405 3.658 1.00 89.75 81 SER A CA 1
ATOM 659 C C . SER A 1 81 ? 12.368 6.268 4.214 1.00 89.75 81 SER A C 1
ATOM 661 O O . SER A 1 81 ? 12.361 7.483 4.027 1.00 89.75 81 SER A O 1
ATOM 663 N N . ASP A 1 82 ? 11.400 5.648 4.891 1.00 93.69 82 ASP A N 1
ATOM 664 C CA . ASP A 1 82 ? 10.260 6.346 5.488 1.00 93.69 82 ASP A CA 1
ATOM 665 C C . ASP A 1 82 ? 10.654 7.057 6.778 1.00 93.69 82 ASP A C 1
ATOM 667 O O . ASP A 1 82 ? 10.249 8.195 7.012 1.00 93.69 82 ASP A O 1
ATOM 671 N N . ARG A 1 83 ? 11.506 6.419 7.585 1.00 94.44 83 ARG A N 1
ATOM 672 C CA . ARG A 1 83 ? 12.078 7.031 8.784 1.00 94.44 83 ARG A CA 1
ATOM 673 C C . ARG A 1 83 ? 12.879 8.284 8.430 1.00 94.44 83 ARG A C 1
ATOM 675 O O . ARG A 1 83 ? 12.712 9.319 9.073 1.00 94.44 83 ARG A O 1
ATOM 682 N N . ASP A 1 84 ? 13.680 8.223 7.372 1.00 93.75 84 ASP A N 1
ATOM 683 C CA . ASP A 1 84 ? 14.435 9.365 6.859 1.00 93.75 84 ASP A CA 1
ATOM 684 C C . ASP A 1 84 ? 13.522 10.478 6.341 1.00 93.75 84 ASP A C 1
ATOM 686 O O . ASP A 1 84 ? 13.804 11.657 6.553 1.00 93.75 84 ASP A O 1
ATOM 690 N N . ALA A 1 85 ? 12.424 10.129 5.664 1.00 92.56 85 ALA A N 1
ATOM 691 C CA . ALA A 1 85 ? 11.445 11.107 5.199 1.00 92.56 85 ALA A CA 1
ATOM 692 C C . ALA A 1 85 ? 10.790 11.855 6.369 1.00 92.56 85 ALA A C 1
ATOM 694 O O . ALA A 1 85 ? 10.675 13.079 6.315 1.00 92.56 85 ALA A O 1
ATOM 695 N N . VAL A 1 86 ? 10.431 11.146 7.444 1.00 94.38 86 VAL A N 1
ATOM 696 C CA . VAL A 1 86 ? 9.894 11.763 8.664 1.00 94.38 86 VAL A CA 1
ATOM 697 C C . VAL A 1 86 ? 10.953 12.632 9.348 1.00 94.38 86 VAL A C 1
ATOM 699 O O . VAL A 1 86 ? 10.677 13.786 9.660 1.00 94.38 86 VAL A O 1
ATOM 702 N N . ASN A 1 87 ? 12.186 12.142 9.504 1.00 94.25 87 ASN A N 1
ATOM 703 C CA . ASN A 1 87 ? 13.272 12.878 10.166 1.00 94.25 87 ASN A CA 1
ATOM 704 C C . ASN A 1 87 ? 13.698 14.163 9.436 1.00 94.25 87 ASN A C 1
ATOM 706 O O . ASN A 1 87 ? 14.285 15.052 10.050 1.00 94.25 87 ASN A O 1
ATOM 710 N N . LYS A 1 88 ? 13.417 14.282 8.132 1.00 94.69 88 LYS A N 1
ATOM 711 C CA . LYS A 1 88 ? 13.657 15.517 7.364 1.00 94.69 88 LYS A CA 1
ATOM 712 C C . LYS A 1 88 ? 12.697 16.648 7.730 1.00 94.69 88 LYS A C 1
ATOM 714 O O . LYS A 1 88 ? 13.010 17.805 7.453 1.00 94.69 88 LYS A O 1
ATOM 719 N N . LEU A 1 89 ? 11.539 16.339 8.312 1.00 93.44 89 LEU A N 1
ATOM 720 C CA . LEU A 1 89 ? 10.598 17.350 8.780 1.00 93.44 89 LEU A CA 1
ATOM 721 C C . LEU A 1 89 ? 11.106 17.948 10.091 1.00 93.44 89 LEU A C 1
ATOM 723 O O . LEU A 1 89 ? 11.547 17.227 10.980 1.00 93.44 89 LEU A O 1
ATOM 727 N N . THR A 1 90 ? 11.043 19.271 10.216 1.00 90.12 90 THR A N 1
ATOM 728 C CA . THR A 1 90 ? 11.539 19.988 11.402 1.00 90.12 90 THR A CA 1
ATOM 729 C C . THR A 1 90 ? 10.471 20.176 12.473 1.00 90.12 90 THR A C 1
ATOM 731 O O . THR A 1 90 ? 10.797 20.328 13.647 1.00 90.12 90 THR A O 1
ATOM 734 N N . GLU A 1 91 ? 9.198 20.197 12.079 1.00 94.44 91 GLU A N 1
ATOM 735 C CA . GLU A 1 91 ? 8.075 20.399 12.992 1.00 94.44 91 GLU A CA 1
ATOM 736 C C . GLU A 1 91 ? 7.536 19.059 13.497 1.00 94.44 91 GLU A C 1
ATOM 738 O O . GLU A 1 91 ? 7.178 18.184 12.708 1.00 94.44 91 GLU A O 1
ATOM 743 N N . GLN A 1 92 ? 7.428 18.917 14.820 1.00 92.00 92 GLN A N 1
ATOM 744 C CA . GLN A 1 92 ? 6.981 17.680 15.469 1.00 92.00 92 GLN A CA 1
ATOM 745 C C . GLN A 1 92 ? 5.562 17.267 15.046 1.00 92.00 92 GLN A C 1
ATOM 747 O O . GLN A 1 92 ? 5.288 16.082 14.872 1.00 92.00 92 GLN A O 1
ATOM 752 N N . GLU A 1 93 ? 4.662 18.230 14.846 1.00 92.75 93 GLU A N 1
ATOM 753 C CA . GLU A 1 93 ? 3.296 17.959 14.383 1.00 92.75 93 GLU A CA 1
ATOM 754 C C . GLU A 1 93 ? 3.296 17.360 12.968 1.00 92.75 93 GLU A C 1
ATOM 756 O O . GLU A 1 93 ? 2.652 16.341 12.722 1.00 92.75 93 GLU A O 1
ATOM 761 N N . GLN A 1 94 ? 4.105 17.917 12.061 1.00 93.19 94 GLN A N 1
ATOM 762 C CA . GLN A 1 94 ? 4.258 17.393 10.701 1.00 93.19 94 GLN A CA 1
ATOM 763 C C . GLN A 1 94 ? 4.904 16.001 10.699 1.00 93.19 94 GLN A C 1
ATOM 765 O O . GLN A 1 94 ? 4.485 15.128 9.937 1.00 93.19 94 GLN A O 1
ATOM 770 N N . GLN A 1 95 ? 5.893 15.772 11.573 1.00 93.94 95 GLN A N 1
ATOM 771 C CA . GLN A 1 95 ? 6.495 14.451 11.765 1.00 93.94 95 GLN A CA 1
ATOM 772 C C . GLN A 1 95 ? 5.449 13.419 12.195 1.00 93.94 95 GLN A C 1
ATOM 774 O O . GLN A 1 95 ? 5.380 12.340 11.611 1.00 93.94 95 GLN A O 1
ATOM 779 N N . GLN A 1 96 ? 4.615 13.751 13.185 1.00 94.31 96 GLN A N 1
ATOM 780 C CA . GLN A 1 96 ? 3.568 12.856 13.680 1.00 94.31 96 GLN A CA 1
ATOM 781 C C . GLN A 1 96 ? 2.490 12.584 12.630 1.00 94.31 96 GLN A C 1
ATOM 783 O O . GLN A 1 96 ? 2.067 11.435 12.485 1.00 94.31 96 GLN A O 1
ATOM 788 N N . GLU A 1 97 ? 2.069 13.603 11.880 1.00 94.75 97 GLU A N 1
ATOM 789 C CA . GLU A 1 97 ? 1.100 13.454 10.792 1.00 94.75 97 GLU A CA 1
ATOM 790 C C . GLU A 1 97 ? 1.625 12.537 9.684 1.00 94.75 97 GLU A C 1
ATOM 792 O O . GLU A 1 97 ? 0.899 11.651 9.229 1.00 94.75 97 GLU A O 1
ATOM 797 N N . LEU A 1 98 ? 2.887 12.698 9.269 1.00 95.81 98 LEU A N 1
ATOM 798 C CA . LEU A 1 98 ? 3.481 11.837 8.248 1.00 95.81 98 LEU A CA 1
ATOM 799 C C . LEU A 1 98 ? 3.702 10.413 8.774 1.00 95.81 98 LEU A C 1
ATOM 801 O O . LEU A 1 98 ? 3.327 9.457 8.101 1.00 95.81 98 LEU A O 1
ATOM 805 N N . LEU A 1 99 ? 4.250 10.261 9.982 1.00 96.75 99 LEU A N 1
ATOM 806 C CA . LEU A 1 99 ? 4.489 8.965 10.623 1.00 96.75 99 LEU A CA 1
ATOM 807 C C . LEU A 1 99 ? 3.202 8.144 10.743 1.00 96.75 99 LEU A C 1
ATOM 809 O O . LEU A 1 99 ? 3.132 7.007 10.271 1.00 96.75 99 LEU A O 1
ATOM 813 N N . ARG A 1 100 ? 2.156 8.731 11.335 1.00 97.12 100 ARG A N 1
ATOM 814 C CA . ARG A 1 100 ? 0.846 8.078 11.459 1.00 97.12 100 ARG A CA 1
ATOM 815 C C . ARG A 1 100 ? 0.219 7.845 10.089 1.00 97.12 100 ARG A C 1
ATOM 817 O O . ARG A 1 100 ? -0.400 6.806 9.881 1.00 97.12 100 ARG A O 1
ATOM 824 N N . GLY A 1 101 ? 0.429 8.757 9.139 1.00 97.06 101 GLY A N 1
ATOM 825 C CA . GLY A 1 101 ? -0.051 8.632 7.766 1.00 97.06 101 GLY A CA 1
ATOM 826 C C . GLY A 1 101 ? 0.561 7.440 7.030 1.00 97.06 101 GLY A C 1
ATOM 827 O O . GLY A 1 101 ? -0.170 6.698 6.376 1.00 97.06 101 GLY A O 1
ATOM 828 N N . ILE A 1 102 ? 1.871 7.207 7.173 1.00 97.50 102 ILE A N 1
ATOM 829 C CA . ILE A 1 102 ? 2.574 6.045 6.605 1.00 97.50 102 ILE A CA 1
ATOM 830 C C . ILE A 1 102 ? 1.989 4.749 7.168 1.00 97.50 102 ILE A C 1
ATOM 832 O O . ILE A 1 102 ? 1.613 3.847 6.413 1.00 97.50 102 ILE A O 1
ATOM 836 N N . ILE A 1 103 ? 1.886 4.658 8.496 1.00 97.94 103 ILE A N 1
ATOM 837 C CA . ILE A 1 103 ? 1.423 3.443 9.175 1.00 97.94 103 ILE A CA 1
ATOM 838 C C . ILE A 1 103 ? -0.053 3.175 8.850 1.00 97.94 103 ILE A C 1
ATOM 840 O O . ILE A 1 103 ? -0.418 2.050 8.504 1.00 97.94 103 ILE A O 1
ATOM 844 N N . PHE A 1 104 ? -0.906 4.202 8.886 1.00 97.94 104 PHE A N 1
ATOM 845 C CA . PHE A 1 104 ? -2.325 4.058 8.569 1.00 97.94 104 PHE A CA 1
ATOM 846 C C . PHE A 1 104 ? -2.556 3.695 7.101 1.00 97.94 104 PHE A C 1
ATOM 848 O O . PHE A 1 104 ? -3.343 2.793 6.815 1.00 97.94 104 PHE A O 1
ATOM 855 N N . THR A 1 105 ? -1.842 4.321 6.160 1.00 97.62 105 THR A N 1
ATOM 856 C CA . THR A 1 105 ? -1.891 3.928 4.742 1.00 97.62 105 THR A CA 1
ATOM 857 C C . THR A 1 105 ? -1.462 2.473 4.563 1.00 97.62 105 THR A C 1
ATOM 859 O O . THR A 1 105 ? -2.118 1.726 3.840 1.00 97.62 105 THR A O 1
ATOM 862 N N . SER A 1 106 ? -0.417 2.035 5.265 1.00 98.12 106 SER A N 1
ATOM 863 C CA . SER A 1 106 ? 0.065 0.652 5.207 1.00 98.12 106 SER A CA 1
ATOM 864 C C . SER A 1 106 ? -1.000 -0.350 5.670 1.00 98.12 106 SER A C 1
ATOM 866 O O . SER A 1 106 ? -1.303 -1.315 4.968 1.00 98.12 106 SER A O 1
ATOM 868 N N . LEU A 1 107 ? -1.625 -0.101 6.823 1.00 98.31 107 LEU A N 1
ATOM 869 C CA . LEU A 1 107 ? -2.619 -1.001 7.416 1.00 98.31 107 LEU A CA 1
ATOM 870 C C . LEU A 1 107 ? -3.975 -0.945 6.694 1.00 98.31 107 LEU A C 1
ATOM 872 O O . LEU A 1 107 ? -4.613 -1.977 6.502 1.00 98.31 107 LEU A O 1
ATOM 876 N N . SER A 1 108 ? -4.404 0.231 6.230 1.00 97.69 108 SER A N 1
ATOM 877 C CA . SER A 1 108 ? -5.607 0.367 5.393 1.00 97.69 108 SER A CA 1
ATOM 878 C C . SER A 1 108 ? -5.435 -0.303 4.030 1.00 97.69 108 SER A C 1
ATOM 880 O O . SER A 1 108 ? -6.375 -0.929 3.539 1.00 97.69 108 SER A O 1
ATOM 882 N N . THR A 1 109 ? -4.230 -0.258 3.451 1.00 97.88 109 THR A N 1
ATOM 883 C CA . THR A 1 109 ? -3.899 -0.994 2.222 1.00 97.88 109 THR A CA 1
ATOM 884 C C . THR A 1 109 ? -3.937 -2.502 2.450 1.00 97.88 109 THR A C 1
ATOM 886 O O . THR A 1 109 ? -4.453 -3.216 1.596 1.00 97.88 109 THR A O 1
ATOM 889 N N . LEU A 1 110 ? -3.474 -2.994 3.605 1.00 98.50 110 LEU A N 1
ATOM 890 C CA . LEU A 1 110 ? -3.582 -4.412 3.963 1.00 98.50 110 LEU A CA 1
ATOM 891 C C . LEU A 1 110 ? -5.048 -4.868 4.050 1.00 98.50 110 LEU A C 1
ATOM 893 O O . LEU A 1 110 ? -5.407 -5.897 3.480 1.00 98.50 110 LEU A O 1
ATOM 897 N N . VAL A 1 111 ? -5.915 -4.075 4.688 1.00 98.00 111 VAL A N 1
ATOM 898 C CA . VAL A 1 111 ? -7.361 -4.356 4.720 1.00 98.00 111 VAL A CA 1
ATOM 899 C C . VAL A 1 111 ? -7.955 -4.318 3.311 1.00 98.00 111 VAL A C 1
ATOM 901 O O . VAL A 1 111 ? -8.707 -5.214 2.934 1.00 98.00 111 VAL A O 1
ATOM 904 N N . ALA A 1 112 ? -7.598 -3.329 2.489 1.00 97.38 112 ALA A N 1
ATOM 905 C CA . ALA A 1 112 ? -8.037 -3.282 1.096 1.00 97.38 112 ALA A CA 1
ATOM 906 C C . ALA A 1 112 ? -7.571 -4.520 0.307 1.00 97.38 112 ALA A C 1
ATOM 908 O O . ALA A 1 112 ? -8.334 -5.056 -0.498 1.00 97.38 112 ALA A O 1
ATOM 909 N N . ALA A 1 113 ? -6.359 -5.012 0.571 1.00 97.81 113 ALA A N 1
ATOM 910 C CA . ALA A 1 113 ? -5.815 -6.204 -0.062 1.00 97.81 113 ALA A CA 1
ATOM 911 C C . ALA A 1 113 ? -6.560 -7.480 0.328 1.00 97.81 113 ALA A C 1
ATOM 913 O O . ALA A 1 113 ? -6.786 -8.335 -0.525 1.00 97.81 113 ALA A O 1
ATOM 914 N N . GLU A 1 114 ? -7.003 -7.598 1.578 1.00 97.19 114 GLU A N 1
ATOM 915 C CA . GLU A 1 114 ? -7.854 -8.709 2.002 1.00 97.19 114 GLU A CA 1
ATOM 916 C C . GLU A 1 114 ? -9.183 -8.701 1.232 1.00 97.19 114 GLU A C 1
ATOM 918 O O . GLU A 1 114 ? -9.639 -9.735 0.743 1.00 97.19 114 GLU A O 1
ATOM 923 N N . ILE A 1 115 ? -9.781 -7.518 1.046 1.00 95.50 115 ILE A N 1
ATOM 924 C CA . ILE A 1 115 ? -11.021 -7.370 0.273 1.00 95.50 115 ILE A CA 1
ATOM 925 C C . ILE A 1 115 ? -10.811 -7.749 -1.200 1.00 95.50 115 ILE A C 1
ATOM 927 O O . ILE A 1 115 ? -11.663 -8.434 -1.773 1.00 95.50 115 ILE A O 1
ATOM 931 N N . ALA A 1 116 ? -9.705 -7.316 -1.809 1.00 95.81 116 ALA A N 1
ATOM 932 C CA . ALA A 1 116 ? -9.355 -7.671 -3.184 1.00 95.81 116 ALA A CA 1
ATOM 933 C C . ALA A 1 116 ? -9.120 -9.184 -3.326 1.00 95.81 116 ALA A C 1
ATOM 935 O O . ALA A 1 116 ? -9.706 -9.823 -4.201 1.00 95.81 116 ALA A O 1
ATOM 936 N N . THR A 1 117 ? -8.381 -9.782 -2.386 1.00 94.81 117 THR A N 1
ATOM 937 C CA . THR A 1 117 ? -8.111 -11.228 -2.347 1.00 94.81 117 THR A CA 1
ATOM 938 C C . THR A 1 117 ? -9.407 -12.031 -2.234 1.00 94.81 117 THR A C 1
ATOM 940 O O . THR A 1 117 ? -9.579 -13.027 -2.934 1.00 94.81 117 THR A O 1
ATOM 943 N N . GLY A 1 118 ? -10.371 -11.563 -1.432 1.00 91.00 118 GLY A N 1
ATOM 944 C CA . GLY A 1 118 ? -11.708 -12.160 -1.346 1.00 91.00 118 GLY A CA 1
ATOM 945 C C . GLY A 1 118 ? -12.489 -12.153 -2.670 1.00 91.00 118 GLY A C 1
ATOM 946 O O . GLY A 1 118 ? -13.404 -12.953 -2.840 1.00 91.00 118 GLY A O 1
ATOM 947 N N . ASN A 1 119 ? -12.109 -11.297 -3.623 1.00 89.88 119 ASN A N 1
ATOM 948 C CA . ASN A 1 119 ? -12.640 -11.245 -4.988 1.00 89.88 119 ASN A CA 1
ATOM 949 C C . ASN A 1 119 ? -11.671 -11.833 -6.031 1.00 89.88 119 ASN A C 1
ATOM 951 O O . ASN A 1 119 ? -11.877 -11.647 -7.228 1.00 89.88 119 ASN A O 1
ATOM 955 N N . SER A 1 120 ? -10.635 -12.562 -5.597 1.00 92.44 120 SER A N 1
ATOM 956 C CA . SER A 1 120 ? -9.586 -13.128 -6.461 1.00 92.44 120 SER A CA 1
ATOM 957 C C . SER A 1 120 ? -8.809 -12.080 -7.276 1.00 92.44 120 SER A C 1
ATOM 959 O O . SER A 1 120 ? -8.343 -12.367 -8.377 1.00 92.44 120 SER A O 1
ATOM 961 N N . GLU A 1 121 ? -8.666 -10.864 -6.745 1.00 94.69 121 GLU A N 1
ATOM 962 C CA . GLU A 1 121 ? -7.875 -9.782 -7.338 1.00 94.69 121 GLU A CA 1
ATOM 963 C C . GLU A 1 121 ? -6.663 -9.465 -6.450 1.00 94.69 121 GLU A C 1
ATOM 965 O O . GLU A 1 121 ? -6.751 -9.492 -5.221 1.00 94.69 121 GLU A O 1
ATOM 970 N N . SER A 1 122 ? -5.521 -9.155 -7.068 1.00 95.75 122 SER A N 1
ATOM 971 C CA . SER A 1 122 ? -4.359 -8.625 -6.347 1.00 95.75 122 SER A CA 1
ATOM 972 C C . SER A 1 122 ? -4.575 -7.152 -6.037 1.00 95.75 122 SER A C 1
ATOM 974 O O . SER A 1 122 ? -4.985 -6.405 -6.918 1.00 95.75 122 SER A O 1
ATOM 976 N N . ILE A 1 123 ? -4.188 -6.693 -4.841 1.00 96.12 123 ILE A N 1
ATOM 977 C CA . ILE A 1 123 ? -4.209 -5.262 -4.510 1.00 96.12 123 ILE A CA 1
ATOM 978 C C . ILE A 1 123 ? -3.355 -4.423 -5.465 1.00 96.12 123 ILE A C 1
ATOM 980 O O . ILE A 1 123 ? -3.591 -3.224 -5.587 1.00 96.12 123 ILE A O 1
ATOM 984 N N . MET A 1 124 ? -2.373 -5.012 -6.147 1.00 94.06 124 MET A N 1
ATOM 985 C CA . MET A 1 124 ? -1.530 -4.327 -7.130 1.00 94.06 124 MET A CA 1
ATOM 986 C C . MET A 1 124 ? -2.153 -4.267 -8.532 1.00 94.06 124 MET A C 1
ATOM 988 O O . MET A 1 124 ? -1.537 -3.716 -9.438 1.00 94.06 124 MET A O 1
ATOM 992 N N . ASP A 1 125 ? -3.371 -4.779 -8.727 1.00 94.75 125 ASP A N 1
ATOM 993 C CA . ASP A 1 125 ? -4.071 -4.684 -10.006 1.00 94.75 125 ASP A CA 1
ATOM 994 C C . ASP A 1 125 ? -4.402 -3.213 -10.347 1.00 94.75 125 ASP A C 1
ATOM 996 O O . ASP A 1 125 ? -5.162 -2.563 -9.612 1.00 94.75 125 ASP A O 1
ATOM 1000 N N . PRO A 1 126 ? -3.891 -2.669 -11.471 1.00 92.50 126 PRO A N 1
ATOM 1001 C CA . PRO A 1 126 ? -4.130 -1.276 -11.855 1.00 92.50 126 PRO A CA 1
ATOM 1002 C C . PRO A 1 126 ? -5.613 -0.987 -12.128 1.00 92.50 126 PRO A C 1
ATOM 1004 O O . PRO A 1 126 ? -6.075 0.148 -11.979 1.00 92.50 126 PRO A O 1
ATOM 1007 N N . ARG A 1 127 ? -6.422 -2.013 -12.434 1.00 93.69 127 ARG A N 1
ATOM 1008 C CA . ARG A 1 127 ? -7.869 -1.859 -12.648 1.00 93.69 127 ARG A CA 1
ATOM 1009 C C . ARG A 1 127 ? -8.588 -1.328 -11.410 1.00 93.69 127 ARG A C 1
ATOM 1011 O O . ARG A 1 127 ? -9.702 -0.814 -11.531 1.00 93.69 127 ARG A O 1
ATOM 1018 N N . HIS A 1 128 ? -7.991 -1.451 -10.223 1.00 93.88 128 HIS A N 1
ATOM 1019 C CA . HIS A 1 128 ? -8.529 -0.869 -8.999 1.00 93.88 128 HIS A CA 1
ATOM 1020 C C . HIS A 1 128 ? -8.572 0.659 -9.058 1.00 93.88 128 HIS A C 1
ATOM 1022 O O . HIS A 1 128 ? -9.609 1.246 -8.757 1.00 93.88 128 HIS A O 1
ATOM 1028 N N . VAL A 1 129 ? -7.478 1.304 -9.475 1.00 89.94 129 VAL A N 1
ATOM 1029 C CA . VAL A 1 129 ? -7.402 2.772 -9.569 1.00 89.94 129 VAL A CA 1
ATOM 1030 C C . VAL A 1 129 ? -8.062 3.313 -10.837 1.00 89.94 129 VAL A C 1
ATOM 1032 O O . VAL A 1 129 ? -8.491 4.463 -10.866 1.00 89.94 129 VAL A O 1
ATOM 1035 N N . GLU A 1 130 ? -8.214 2.475 -11.863 1.00 89.94 130 GLU A N 1
ATOM 1036 C CA . GLU A 1 130 ? -9.009 2.780 -13.060 1.00 89.94 130 GLU A CA 1
ATOM 1037 C C . GLU A 1 130 ? -10.523 2.646 -12.833 1.00 89.94 130 GLU A C 1
ATOM 1039 O O . GLU A 1 130 ? -11.319 3.026 -13.693 1.00 89.94 130 GLU A O 1
ATOM 1044 N N . GLY A 1 131 ? -10.937 2.091 -11.691 1.00 87.81 131 GLY A N 1
ATOM 1045 C CA . GLY A 1 131 ? -12.340 1.861 -11.357 1.00 87.81 131 GLY A CA 1
ATOM 1046 C C . GLY A 1 131 ? -13.008 0.745 -12.169 1.00 87.81 131 GLY A C 1
ATOM 1047 O O . GLY A 1 131 ? -14.235 0.701 -12.278 1.00 87.81 131 GLY A O 1
ATOM 1048 N N . ALA A 1 132 ? -12.212 -0.149 -12.757 1.00 89.25 132 ALA A N 1
ATOM 1049 C CA . ALA A 1 132 ? -12.662 -1.209 -13.657 1.00 89.25 132 ALA A CA 1
ATOM 1050 C C . ALA A 1 132 ? -12.623 -2.614 -13.031 1.00 89.25 132 ALA A C 1
ATOM 1052 O O . ALA A 1 132 ? -13.170 -3.547 -13.619 1.00 89.25 132 ALA A O 1
ATOM 1053 N N . SER A 1 133 ? -11.990 -2.783 -11.865 1.00 92.25 133 SER A N 1
ATOM 1054 C CA . SER A 1 133 ? -11.886 -4.089 -11.202 1.00 92.25 133 SER A CA 1
ATOM 1055 C C . SER A 1 133 ? -13.239 -4.577 -10.668 1.00 92.25 133 SER A C 1
ATOM 1057 O O . SER A 1 133 ? -14.135 -3.781 -10.380 1.00 92.25 133 SER A O 1
ATOM 1059 N N . THR A 1 134 ? -13.377 -5.886 -10.478 1.00 91.12 134 THR A N 1
ATOM 1060 C CA . THR A 1 134 ? -14.563 -6.526 -9.888 1.00 91.12 134 THR A CA 1
ATOM 1061 C C . THR A 1 134 ? -14.764 -6.068 -8.448 1.00 91.12 134 THR A C 1
ATOM 1063 O O . THR A 1 134 ? -15.878 -5.729 -8.059 1.00 91.12 134 THR A O 1
ATOM 1066 N N . THR A 1 135 ? -13.683 -5.973 -7.670 1.00 91.25 135 THR A N 1
ATOM 1067 C CA . THR A 1 135 ? -13.717 -5.440 -6.301 1.00 91.25 135 THR A CA 1
ATOM 1068 C C . THR A 1 135 ? -14.186 -3.988 -6.282 1.00 91.25 135 THR A C 1
ATOM 1070 O O . THR A 1 135 ? -14.990 -3.609 -5.426 1.00 91.25 135 THR A O 1
ATOM 1073 N N . TYR A 1 136 ? -13.702 -3.175 -7.231 1.00 90.12 136 TYR A N 1
ATOM 1074 C CA . TYR A 1 136 ? -14.037 -1.760 -7.305 1.00 90.12 136 TYR A CA 1
ATOM 1075 C C . TYR A 1 136 ? -15.448 -1.542 -7.827 1.00 90.12 136 TYR A C 1
ATOM 1077 O O . TYR A 1 136 ? -16.219 -0.885 -7.153 1.00 90.12 136 TYR A O 1
ATOM 1085 N N . LYS A 1 137 ? -15.804 -2.033 -9.014 1.00 87.12 137 LYS A N 1
ATOM 1086 C CA . LYS A 1 137 ? -17.071 -1.724 -9.695 1.00 87.12 137 LYS A CA 1
ATOM 1087 C C . LYS A 1 137 ? -18.191 -2.692 -9.323 1.00 87.12 137 LYS A C 1
ATOM 1089 O O . LYS A 1 137 ? -19.346 -2.279 -9.239 1.00 87.12 137 LYS A O 1
ATOM 1094 N N . GLY A 1 138 ? -17.846 -3.940 -9.036 1.00 76.12 138 GLY A N 1
ATOM 1095 C CA . GLY A 1 138 ? -18.782 -5.055 -8.968 1.00 76.12 138 GLY A CA 1
ATOM 1096 C C . GLY A 1 138 ? -18.730 -5.901 -10.233 1.00 76.12 138 GLY A C 1
ATOM 1097 O O . GLY A 1 138 ? -18.330 -5.431 -11.301 1.00 76.12 138 GLY A O 1
ATOM 1098 N N . GLY A 1 139 ? -19.103 -7.170 -10.097 1.00 67.44 139 GLY A N 1
ATOM 1099 C CA . GLY A 1 139 ? -19.221 -8.107 -11.212 1.00 67.44 139 GLY A CA 1
ATOM 1100 C C . GLY A 1 139 ? -20.651 -8.201 -11.744 1.00 67.44 139 GLY A C 1
ATOM 1101 O O . GLY A 1 139 ? -21.520 -7.400 -11.417 1.00 67.44 139 GLY A O 1
ATOM 1102 N N . TYR A 1 140 ? -20.928 -9.254 -12.513 1.00 58.53 140 TYR A N 1
ATOM 1103 C CA . TYR A 1 140 ? -22.277 -9.554 -13.016 1.00 58.53 140 TYR A CA 1
ATOM 1104 C C . TYR A 1 140 ? -23.329 -9.796 -11.915 1.00 58.53 140 TYR A C 1
ATOM 1106 O O . TYR A 1 140 ? -24.522 -9.744 -12.197 1.00 58.53 140 TYR A O 1
ATOM 1114 N N . ILE A 1 141 ? -22.898 -10.095 -10.683 1.00 52.75 141 ILE A N 1
ATOM 1115 C CA . ILE A 1 141 ? -23.751 -10.608 -9.596 1.00 52.75 141 ILE A CA 1
ATOM 1116 C C . ILE A 1 141 ? -24.004 -9.546 -8.504 1.00 52.75 141 ILE A C 1
ATOM 1118 O O . ILE A 1 141 ? -24.797 -9.771 -7.593 1.00 52.75 141 ILE A O 1
ATOM 1122 N N . GLY A 1 142 ? -23.398 -8.358 -8.589 1.00 63.34 142 GLY A N 1
ATOM 1123 C CA . GLY A 1 142 ? -23.664 -7.296 -7.619 1.00 63.34 142 GLY A CA 1
ATOM 1124 C C . GLY A 1 142 ? -22.698 -6.122 -7.684 1.00 63.34 142 GLY A C 1
ATOM 1125 O O . GLY A 1 142 ? -21.758 -6.107 -8.477 1.00 63.34 142 GLY A O 1
ATOM 1126 N N . ASP A 1 143 ? -22.940 -5.148 -6.810 1.00 76.81 143 ASP A N 1
ATOM 1127 C CA . ASP A 1 143 ? -22.126 -3.941 -6.690 1.00 76.81 143 ASP A CA 1
ATOM 1128 C C . ASP A 1 143 ? -20.754 -4.224 -6.068 1.00 76.81 143 ASP A C 1
ATOM 1130 O O . ASP A 1 143 ? -20.614 -5.060 -5.174 1.00 76.81 143 ASP A O 1
ATOM 1134 N N . GLY A 1 144 ? -19.754 -3.439 -6.469 1.00 84.25 144 GLY A N 1
ATOM 1135 C CA . GLY A 1 144 ? -18.430 -3.449 -5.850 1.00 84.25 144 GLY A CA 1
ATOM 1136 C C . GLY A 1 144 ? -18.435 -3.023 -4.376 1.00 84.25 144 GLY A C 1
ATOM 1137 O O . GLY A 1 144 ? -19.427 -2.519 -3.827 1.00 84.25 144 GLY A O 1
ATOM 1138 N N . SER A 1 145 ? -17.287 -3.207 -3.728 1.00 90.00 145 SER A N 1
ATOM 1139 C CA . SER A 1 145 ? -17.097 -2.907 -2.310 1.00 90.00 145 SER A CA 1
ATOM 1140 C C . SER A 1 145 ? -16.908 -1.403 -2.079 1.00 90.00 145 SER A C 1
ATOM 1142 O O . SER A 1 145 ? -15.851 -0.849 -2.372 1.00 90.00 145 SER A O 1
ATOM 1144 N N . GLU A 1 146 ? -17.911 -0.741 -1.489 1.00 88.44 146 GLU A N 1
ATOM 1145 C CA . GLU A 1 146 ? -17.802 0.675 -1.083 1.00 88.44 146 GLU A CA 1
ATOM 1146 C C . GLU A 1 146 ? -16.660 0.902 -0.105 1.00 88.44 146 GLU A C 1
ATOM 1148 O O . GLU A 1 146 ? -15.915 1.868 -0.221 1.00 88.44 146 GLU A O 1
ATOM 1153 N N . PHE A 1 147 ? -16.498 -0.018 0.846 1.00 91.94 147 PHE A N 1
ATOM 1154 C CA . PHE A 1 147 ? -15.436 0.096 1.830 1.00 91.94 147 PHE A CA 1
ATOM 1155 C C . PHE A 1 147 ? -14.061 0.039 1.165 1.00 91.94 147 PHE A C 1
ATOM 1157 O O . PHE A 1 147 ? -13.192 0.833 1.495 1.00 91.94 147 PHE A O 1
ATOM 1164 N N . PHE A 1 148 ? -13.890 -0.812 0.149 1.00 94.31 148 PHE A N 1
ATOM 1165 C CA . PHE A 1 148 ? -12.655 -0.855 -0.631 1.00 94.31 148 PHE A CA 1
ATOM 1166 C C . PHE A 1 148 ? -12.400 0.472 -1.357 1.00 94.31 148 PHE A C 1
ATOM 1168 O O . PHE A 1 148 ? -11.317 1.038 -1.226 1.00 94.31 148 PHE A O 1
ATOM 1175 N N . ARG A 1 149 ? -13.411 1.019 -2.051 1.00 92.44 149 ARG A N 1
ATOM 1176 C CA . ARG A 1 149 ? -13.323 2.337 -2.708 1.00 92.44 149 ARG A CA 1
ATOM 1177 C C . ARG A 1 149 ? -12.944 3.441 -1.717 1.00 92.44 149 ARG A C 1
ATOM 1179 O O . ARG A 1 149 ? -12.072 4.256 -2.009 1.00 92.44 149 ARG A O 1
ATOM 1186 N N . GLY A 1 150 ? -13.564 3.432 -0.540 1.00 92.25 150 GLY A N 1
ATOM 1187 C CA . GLY A 1 150 ? -13.290 4.374 0.538 1.00 92.25 150 GLY A CA 1
ATOM 1188 C C . GLY A 1 150 ? -11.870 4.264 1.098 1.00 92.25 150 GLY A C 1
ATOM 1189 O O . GLY A 1 150 ? -11.240 5.290 1.333 1.00 92.25 150 GLY A O 1
ATOM 1190 N N . LEU A 1 151 ? -11.321 3.053 1.246 1.00 95.12 151 LEU A N 1
ATOM 1191 C CA . LEU A 1 151 ? -9.932 2.848 1.684 1.00 95.12 151 LEU A CA 1
ATOM 1192 C C . LEU A 1 151 ? -8.915 3.322 0.632 1.00 95.12 151 LEU A C 1
ATOM 1194 O O . LEU A 1 151 ? -7.923 3.964 0.987 1.00 95.12 151 LEU A O 1
ATOM 1198 N N . LEU A 1 152 ? -9.173 3.085 -0.661 1.00 94.12 152 LEU A N 1
ATOM 1199 C CA . LEU A 1 152 ? -8.338 3.639 -1.737 1.00 94.12 152 LEU A CA 1
ATOM 1200 C C . LEU A 1 152 ? -8.374 5.174 -1.738 1.00 94.12 152 LEU A C 1
ATOM 1202 O O . LEU A 1 152 ? -7.335 5.828 -1.814 1.00 94.12 152 LEU A O 1
ATOM 1206 N N . ALA A 1 153 ? -9.566 5.757 -1.596 1.00 91.56 153 ALA A N 1
ATOM 1207 C CA . ALA A 1 153 ? -9.735 7.203 -1.554 1.00 91.56 153 ALA A CA 1
ATOM 1208 C C . ALA A 1 153 ? -9.078 7.833 -0.316 1.00 91.56 153 ALA A C 1
ATOM 1210 O O . ALA A 1 153 ? -8.418 8.863 -0.451 1.00 91.56 153 ALA A O 1
ATOM 1211 N N . SER A 1 154 ? -9.213 7.209 0.858 1.00 93.38 154 SER A N 1
ATOM 1212 C CA . SER A 1 154 ? -8.628 7.652 2.131 1.00 93.38 154 SER A CA 1
ATOM 1213 C C . SER A 1 154 ? -7.099 7.653 2.082 1.00 93.38 154 SER A C 1
ATOM 1215 O O . SER A 1 154 ? -6.484 8.676 2.375 1.00 93.38 154 SER A O 1
ATOM 1217 N N . SER A 1 155 ? -6.488 6.562 1.609 1.00 92.25 155 SER A N 1
ATOM 1218 C CA . SER A 1 155 ? -5.031 6.463 1.412 1.00 92.25 155 SER A CA 1
ATOM 1219 C C . SER A 1 155 ? -4.505 7.368 0.292 1.00 92.25 155 SER A C 1
ATOM 1221 O O . SER A 1 155 ? -3.306 7.619 0.197 1.00 92.25 155 SER A O 1
ATOM 1223 N N . GLY A 1 156 ? -5.395 7.890 -0.554 1.00 91.00 156 GLY A N 1
ATOM 1224 C CA . GLY A 1 156 ? -5.038 8.739 -1.682 1.00 91.00 156 GLY A CA 1
ATOM 1225 C C . GLY A 1 156 ? -4.516 7.981 -2.891 1.00 91.00 156 GLY A C 1
ATOM 1226 O O . GLY A 1 156 ? -3.880 8.593 -3.746 1.00 91.00 156 GLY A O 1
ATOM 1227 N N . ARG A 1 157 ? -4.796 6.680 -2.985 1.00 91.94 157 ARG A N 1
ATOM 1228 C CA . ARG A 1 157 ? -4.423 5.868 -4.136 1.00 91.94 157 ARG A CA 1
ATOM 1229 C C . ARG A 1 157 ? -5.364 6.147 -5.307 1.00 91.94 157 ARG A C 1
ATOM 1231 O O . ARG A 1 157 ? -6.537 5.775 -5.284 1.00 91.94 157 ARG A O 1
ATOM 1238 N N . THR A 1 158 ? -4.835 6.796 -6.338 1.00 90.81 158 THR A N 1
ATOM 1239 C CA . THR A 1 158 ? -5.539 7.111 -7.592 1.00 90.81 158 THR A CA 1
ATOM 1240 C C . THR A 1 158 ? -4.682 6.703 -8.786 1.00 90.81 158 THR A C 1
ATOM 1242 O O . THR A 1 158 ? -3.559 6.235 -8.612 1.00 90.81 158 THR A O 1
ATOM 1245 N N . LYS A 1 159 ? -5.186 6.894 -10.008 1.00 90.12 159 LYS A N 1
ATOM 1246 C CA . LYS A 1 159 ? -4.425 6.620 -11.233 1.00 90.12 159 LYS A CA 1
ATOM 1247 C C . LYS A 1 159 ? -3.165 7.488 -11.347 1.00 90.12 159 LYS A C 1
ATOM 1249 O O . LYS A 1 159 ? -2.150 7.063 -11.886 1.00 90.12 159 LYS A O 1
ATOM 1254 N N . GLU A 1 160 ? -3.229 8.714 -10.842 1.00 89.75 160 GLU A N 1
ATOM 1255 C CA . GLU A 1 160 ? -2.128 9.680 -10.839 1.00 89.75 160 GLU A CA 1
ATOM 1256 C C . GLU A 1 160 ? -1.187 9.493 -9.641 1.00 89.75 160 GLU A C 1
ATOM 1258 O O . GLU A 1 160 ? -0.063 9.993 -9.667 1.00 89.75 160 GLU A O 1
ATOM 1263 N N . ASN A 1 161 ? -1.643 8.778 -8.609 1.00 92.06 161 ASN A N 1
ATOM 1264 C CA . ASN A 1 161 ? -0.928 8.522 -7.364 1.00 92.06 161 ASN A CA 1
ATOM 1265 C C . ASN A 1 161 ? -0.972 7.025 -7.023 1.00 92.06 161 ASN A C 1
ATOM 1267 O O . ASN A 1 161 ? -1.517 6.610 -5.997 1.00 92.06 161 ASN A O 1
ATOM 1271 N N . GLU A 1 162 ? -0.469 6.201 -7.940 1.00 90.69 162 GLU A N 1
ATOM 1272 C CA . GLU A 1 162 ? -0.411 4.754 -7.767 1.00 90.69 162 GLU A CA 1
ATOM 1273 C C . GLU A 1 162 ? 0.868 4.335 -7.028 1.00 90.69 162 GLU A C 1
ATOM 1275 O O . GLU A 1 162 ? 1.919 4.964 -7.141 1.00 90.69 162 GLU A O 1
ATOM 1280 N N . MET A 1 163 ? 0.775 3.263 -6.241 1.00 91.88 163 MET A N 1
ATOM 1281 C CA . MET A 1 163 ? 1.922 2.708 -5.531 1.00 91.88 163 MET A CA 1
ATOM 1282 C C . MET A 1 163 ? 2.779 1.864 -6.470 1.00 91.88 163 MET A C 1
ATOM 1284 O O . MET A 1 163 ? 2.287 0.924 -7.092 1.00 91.88 163 MET A O 1
ATOM 1288 N N . SER A 1 164 ? 4.078 2.159 -6.522 1.00 93.69 164 SER A N 1
ATOM 1289 C CA . SER A 1 164 ? 5.056 1.260 -7.133 1.00 93.69 164 SER A CA 1
ATOM 1290 C C . SER A 1 164 ? 5.177 -0.040 -6.330 1.00 93.69 164 SER A C 1
ATOM 1292 O O . SER A 1 164 ? 4.777 -0.115 -5.165 1.00 93.69 164 SER A O 1
ATOM 1294 N N . HIS A 1 165 ? 5.782 -1.063 -6.933 1.00 94.94 165 HIS A N 1
ATOM 1295 C CA . HIS A 1 165 ? 6.037 -2.324 -6.236 1.00 94.94 165 HIS A CA 1
ATOM 1296 C C . HIS A 1 165 ? 6.989 -2.112 -5.045 1.00 94.94 165 HIS A C 1
ATOM 1298 O O . HIS A 1 165 ? 6.759 -2.642 -3.964 1.00 94.94 165 HIS A O 1
ATOM 1304 N N . GLU A 1 166 ? 8.009 -1.266 -5.206 1.00 94.81 166 GLU A N 1
ATOM 1305 C CA . GLU A 1 166 ? 8.934 -0.862 -4.144 1.00 94.81 166 GLU A CA 1
ATOM 1306 C C . GLU A 1 166 ? 8.170 -0.240 -2.971 1.00 94.81 166 GLU A C 1
ATOM 1308 O O . GLU A 1 166 ? 8.391 -0.598 -1.814 1.00 94.81 166 GLU A O 1
ATOM 1313 N N . ARG A 1 167 ? 7.208 0.645 -3.269 1.00 95.12 167 ARG A N 1
ATOM 1314 C CA . ARG A 1 167 ? 6.397 1.286 -2.236 1.00 95.12 167 ARG A CA 1
ATOM 1315 C C . ARG A 1 167 ? 5.459 0.310 -1.536 1.00 95.12 167 ARG A C 1
ATOM 1317 O O . ARG A 1 167 ? 5.317 0.360 -0.314 1.00 95.12 167 ARG A O 1
ATOM 1324 N N . MET A 1 168 ? 4.841 -0.588 -2.301 1.00 96.00 168 MET A N 1
ATOM 1325 C CA . MET A 1 168 ? 3.988 -1.640 -1.756 1.00 96.00 168 MET A CA 1
ATOM 1326 C C . MET A 1 168 ? 4.779 -2.537 -0.799 1.00 96.00 168 MET A C 1
ATOM 1328 O O . MET A 1 168 ? 4.303 -2.841 0.294 1.00 96.00 168 MET A O 1
ATOM 1332 N N . GLN A 1 169 ? 6.019 -2.885 -1.154 1.00 95.62 169 GLN A N 1
ATOM 1333 C CA . GLN A 1 169 ? 6.908 -3.659 -0.294 1.00 95.62 169 GLN A CA 1
ATOM 1334 C C . GLN A 1 169 ? 7.174 -2.944 1.039 1.00 95.62 169 GLN A C 1
ATOM 1336 O O . GLN A 1 169 ? 7.008 -3.551 2.098 1.00 95.62 169 GLN A O 1
ATOM 1341 N N . THR A 1 170 ? 7.524 -1.651 1.009 1.00 95.69 170 THR A N 1
ATOM 1342 C CA . THR A 1 170 ? 7.785 -0.879 2.240 1.00 95.69 170 THR A CA 1
ATOM 1343 C C . THR A 1 170 ? 6.543 -0.746 3.120 1.00 95.69 170 THR A C 1
ATOM 1345 O O . THR A 1 170 ? 6.627 -0.879 4.341 1.00 95.69 170 THR A O 1
ATOM 1348 N N . PHE A 1 171 ? 5.368 -0.542 2.519 1.00 96.75 171 PHE A N 1
ATOM 1349 C CA . PHE A 1 171 ? 4.115 -0.444 3.267 1.00 96.75 171 PHE A CA 1
ATOM 1350 C C . PHE A 1 171 ? 3.704 -1.768 3.888 1.00 96.75 171 PHE A C 1
ATOM 1352 O O . PHE A 1 171 ? 3.374 -1.809 5.068 1.00 96.75 171 PHE A O 1
ATOM 1359 N N . MET A 1 172 ? 3.770 -2.872 3.151 1.00 98.06 172 MET A N 1
ATOM 1360 C CA . MET A 1 172 ? 3.419 -4.171 3.721 1.00 98.06 172 MET A CA 1
ATOM 1361 C C . MET A 1 172 ? 4.414 -4.611 4.797 1.00 98.06 172 MET A C 1
ATOM 1363 O O . MET A 1 172 ? 4.003 -5.218 5.787 1.00 98.06 172 MET A O 1
ATOM 1367 N N . GLN A 1 173 ? 5.695 -4.240 4.675 1.00 97.75 173 GLN A N 1
ATOM 1368 C CA . GLN A 1 173 ? 6.668 -4.449 5.746 1.00 97.75 173 GLN A CA 1
ATOM 1369 C C . GLN A 1 173 ? 6.342 -3.595 6.978 1.00 97.75 173 GLN A C 1
ATOM 1371 O O . GLN A 1 173 ? 6.378 -4.107 8.093 1.00 97.75 173 GLN A O 1
ATOM 1376 N N . THR A 1 174 ? 5.954 -2.332 6.793 1.00 97.69 174 THR A N 1
ATOM 1377 C CA . THR A 1 174 ? 5.533 -1.446 7.892 1.00 97.69 174 THR A CA 1
ATOM 1378 C C . THR A 1 174 ? 4.269 -1.969 8.582 1.00 97.69 174 THR A C 1
ATOM 1380 O O . THR A 1 174 ? 4.218 -2.039 9.808 1.00 97.69 174 THR A O 1
ATOM 1383 N N . ALA A 1 175 ? 3.265 -2.408 7.815 1.00 98.19 175 ALA A N 1
ATOM 1384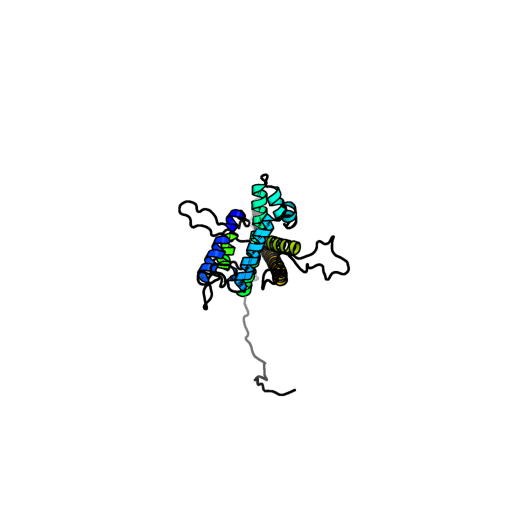 C CA . ALA A 1 175 ? 2.050 -3.022 8.348 1.00 98.19 175 ALA A CA 1
ATOM 1385 C C . ALA A 1 175 ? 2.368 -4.289 9.151 1.00 98.19 175 ALA A C 1
ATOM 1387 O O . ALA A 1 175 ? 1.849 -4.474 10.252 1.00 98.19 175 ALA A O 1
ATOM 1388 N N . LYS A 1 176 ? 3.251 -5.144 8.622 1.00 97.06 176 LYS A N 1
ATOM 1389 C CA . LYS A 1 176 ? 3.723 -6.348 9.306 1.00 97.06 176 LYS A CA 1
ATOM 1390 C C . LYS A 1 176 ? 4.427 -6.003 10.620 1.00 97.06 176 LYS A C 1
ATOM 1392 O O . LYS A 1 176 ? 3.995 -6.496 11.656 1.00 97.06 176 LYS A O 1
ATOM 1397 N N . ASN A 1 177 ? 5.422 -5.114 10.592 1.00 95.56 177 ASN A N 1
ATOM 1398 C CA . ASN A 1 177 ? 6.160 -4.674 11.781 1.00 95.56 177 ASN A CA 1
ATOM 1399 C C . ASN A 1 177 ? 5.217 -4.124 12.858 1.00 95.56 177 ASN A C 1
ATOM 1401 O O . ASN A 1 177 ? 5.347 -4.472 14.030 1.00 95.56 177 ASN A O 1
ATOM 1405 N N . PHE A 1 178 ? 4.242 -3.301 12.455 1.00 96.69 178 PHE A N 1
ATOM 1406 C CA . PHE A 1 178 ? 3.248 -2.745 13.367 1.00 96.69 178 PHE A CA 1
ATOM 1407 C C . PHE A 1 178 ? 2.414 -3.841 14.028 1.00 96.69 178 PHE A C 1
ATOM 1409 O O . PHE A 1 178 ? 2.292 -3.874 15.248 1.00 96.69 178 PHE A O 1
ATOM 1416 N N . ILE A 1 179 ? 1.853 -4.774 13.255 1.00 96.19 179 ILE A N 1
ATOM 1417 C CA . ILE A 1 179 ? 1.066 -5.867 13.838 1.00 96.19 179 ILE A CA 1
ATOM 1418 C C . ILE A 1 179 ? 1.947 -6.687 14.787 1.00 96.19 179 ILE A C 1
ATOM 1420 O O . ILE A 1 179 ? 1.551 -6.928 15.926 1.00 96.19 179 ILE A O 1
ATOM 1424 N N . GLU A 1 180 ? 3.159 -7.050 14.360 1.00 93.44 180 GLU A N 1
ATOM 1425 C CA . GLU A 1 180 ? 4.103 -7.842 15.149 1.00 93.44 180 GLU A CA 1
ATOM 1426 C C . GLU A 1 180 ? 4.445 -7.184 16.493 1.00 93.44 180 GLU A C 1
ATOM 1428 O O . GLU A 1 180 ? 4.409 -7.868 17.519 1.00 93.44 180 GLU A O 1
ATOM 1433 N N . SER A 1 181 ? 4.667 -5.864 16.534 1.00 92.12 181 SER A N 1
ATOM 1434 C CA . SER A 1 181 ? 5.002 -5.152 17.778 1.00 92.12 181 SER A CA 1
ATOM 1435 C C . SER A 1 181 ? 3.895 -5.202 18.837 1.00 92.12 181 SER A C 1
ATOM 1437 O O . SER A 1 181 ? 4.172 -5.118 20.036 1.00 92.12 181 SER A O 1
ATOM 1439 N N . TYR A 1 182 ? 2.638 -5.363 18.411 1.00 92.25 182 TYR A N 1
ATOM 1440 C CA . TYR A 1 182 ? 1.484 -5.425 19.309 1.00 92.25 182 TYR A CA 1
ATOM 1441 C C . TYR A 1 182 ? 1.037 -6.847 19.658 1.00 92.25 182 TYR A C 1
ATOM 1443 O O . TYR A 1 182 ? 0.259 -7.005 20.603 1.00 92.25 182 TYR A O 1
ATOM 1451 N N . VAL A 1 183 ? 1.519 -7.872 18.944 1.00 91.62 183 VAL A N 1
ATOM 1452 C CA . VAL A 1 183 ? 1.094 -9.273 19.140 1.00 91.62 183 VAL A CA 1
ATOM 1453 C C . VAL A 1 183 ? 2.200 -10.196 19.628 1.00 91.62 183 VAL A C 1
ATOM 1455 O O . VAL A 1 183 ? 1.897 -11.166 20.316 1.00 91.62 183 VAL A O 1
ATOM 1458 N N . TYR A 1 184 ? 3.468 -9.877 19.368 1.00 87.94 184 TYR A N 1
ATOM 1459 C CA . TYR A 1 184 ? 4.601 -10.619 19.912 1.00 87.94 184 TYR A CA 1
ATOM 1460 C C . TYR A 1 184 ? 5.173 -9.948 21.164 1.00 87.94 184 TYR A C 1
ATOM 1462 O O . TYR A 1 184 ? 5.086 -8.733 21.378 1.00 87.94 184 TYR A O 1
ATOM 1470 N N . VAL A 1 185 ? 5.733 -10.768 22.045 1.00 79.31 185 VAL A N 1
ATOM 1471 C CA . VAL A 1 185 ? 6.547 -10.337 23.178 1.00 79.31 185 VAL A CA 1
ATOM 1472 C C . VAL A 1 185 ? 7.883 -9.818 22.622 1.00 79.31 185 VAL A C 1
ATOM 1474 O O . VAL A 1 185 ? 8.461 -10.479 21.753 1.00 79.31 185 VAL A O 1
ATOM 1477 N N . PRO A 1 186 ? 8.394 -8.661 23.086 1.00 70.12 186 PRO A N 1
ATOM 1478 C CA . PRO A 1 186 ? 9.714 -8.184 22.682 1.00 70.12 186 PRO A CA 1
ATOM 1479 C C . PRO A 1 186 ? 10.775 -9.263 22.911 1.00 70.12 186 PRO A C 1
ATOM 1481 O O . PRO A 1 186 ? 10.715 -9.990 23.904 1.00 70.12 186 PRO A O 1
ATOM 1484 N N . HIS A 1 187 ? 11.755 -9.371 22.010 1.00 63.34 187 HIS A N 1
ATOM 1485 C CA . HIS A 1 187 ? 12.777 -10.423 22.086 1.00 63.34 187 HIS A CA 1
ATOM 1486 C C . HIS A 1 187 ? 13.536 -10.452 23.420 1.00 63.34 187 HIS A C 1
ATOM 1488 O O . HIS A 1 187 ? 13.916 -11.521 23.887 1.00 63.34 187 HIS A O 1
ATOM 1494 N N . GLU A 1 188 ? 13.677 -9.301 24.072 1.00 60.88 188 GLU A N 1
ATOM 1495 C CA . GLU A 1 188 ? 14.322 -9.142 25.381 1.00 60.88 188 GLU A CA 1
ATOM 1496 C C . GLU A 1 188 ? 13.548 -9.794 26.542 1.00 60.88 188 GLU A C 1
ATOM 1498 O O . GLU A 1 188 ? 14.101 -10.003 27.620 1.00 60.88 188 GLU A O 1
ATOM 1503 N N . HIS A 1 189 ? 12.279 -10.150 26.327 1.00 59.19 189 HIS A N 1
ATOM 1504 C CA . HIS A 1 189 ? 11.387 -10.755 27.320 1.00 59.19 189 HIS A CA 1
ATOM 1505 C C . HIS A 1 189 ? 10.906 -12.159 26.916 1.00 59.19 189 HIS A C 1
ATOM 1507 O O . HIS A 1 189 ? 9.974 -12.696 27.515 1.00 59.19 189 HIS A O 1
ATOM 1513 N N . MET A 1 190 ? 11.520 -12.767 25.895 1.00 60.44 190 MET A N 1
ATOM 1514 C CA . MET A 1 190 ? 11.227 -14.145 25.498 1.00 60.44 190 MET A CA 1
ATOM 1515 C C . MET A 1 190 ? 11.816 -15.125 26.520 1.00 60.44 190 MET A C 1
ATOM 1517 O O . MET A 1 190 ? 13.015 -15.413 26.504 1.00 60.44 190 MET A O 1
ATOM 1521 N N . ASP A 1 191 ? 10.974 -15.682 27.392 1.00 55.62 191 ASP A N 1
ATOM 1522 C CA . ASP A 1 191 ? 11.364 -16.834 28.204 1.00 55.62 191 ASP A CA 1
ATOM 1523 C C . ASP A 1 191 ? 11.635 -18.037 27.295 1.00 55.62 191 ASP A C 1
ATOM 1525 O O . ASP A 1 191 ? 10.821 -18.378 26.434 1.00 55.62 191 ASP A O 1
ATOM 1529 N N . LYS A 1 192 ? 12.756 -18.736 27.519 1.00 52.06 192 LYS A N 1
ATOM 1530 C CA . LYS A 1 192 ? 13.211 -19.900 26.723 1.00 52.06 192 LYS A CA 1
ATOM 1531 C C . LYS A 1 192 ? 12.221 -21.083 26.693 1.00 52.06 192 LYS A C 1
ATOM 1533 O O . LYS A 1 192 ? 12.510 -22.092 26.055 1.00 52.06 192 LYS A O 1
ATOM 1538 N N . GLN A 1 193 ? 11.095 -20.985 27.401 1.00 45.44 193 GLN A N 1
ATOM 1539 C CA . GLN A 1 193 ? 10.039 -21.995 27.493 1.00 45.44 193 GLN A CA 1
ATOM 1540 C C . GLN A 1 193 ? 8.660 -21.514 27.000 1.00 45.44 193 GLN A C 1
ATOM 1542 O O . GLN A 1 193 ? 7.728 -22.314 26.973 1.00 45.44 193 GLN A O 1
ATOM 1547 N N . SER A 1 194 ? 8.511 -20.251 26.583 1.00 47.53 194 SER A N 1
ATOM 1548 C CA . SER A 1 194 ? 7.250 -19.741 26.034 1.00 47.53 194 SER A CA 1
ATOM 1549 C C . SER A 1 194 ? 7.107 -20.140 24.564 1.00 47.53 194 SER A C 1
ATOM 1551 O O . SER A 1 194 ? 8.051 -20.039 23.780 1.00 47.53 194 SER A O 1
ATOM 1553 N N . THR A 1 195 ? 5.928 -20.614 24.172 1.00 52.47 195 THR A N 1
ATOM 1554 C CA . THR A 1 195 ? 5.584 -20.972 22.792 1.00 52.47 195 THR A CA 1
ATOM 1555 C C . THR A 1 195 ? 5.726 -19.763 21.865 1.00 52.47 195 THR A C 1
ATOM 1557 O O . THR A 1 195 ? 4.801 -18.972 21.717 1.00 52.47 195 THR A O 1
ATOM 1560 N N . GLN A 1 196 ? 6.908 -19.619 21.255 1.00 63.53 196 GLN A N 1
ATOM 1561 C CA . GLN A 1 196 ? 7.252 -18.700 20.153 1.00 63.53 196 GLN A CA 1
ATOM 1562 C C . GLN A 1 196 ? 6.972 -17.200 20.402 1.00 63.53 196 GLN A C 1
ATOM 1564 O O . GLN A 1 196 ? 7.083 -16.387 19.488 1.00 63.53 196 GLN A O 1
ATOM 1569 N N . GLY A 1 197 ? 6.640 -16.837 21.645 1.00 71.81 197 GLY A N 1
ATOM 1570 C CA . GLY A 1 197 ? 6.420 -15.482 22.142 1.00 71.81 197 GLY A CA 1
ATOM 1571 C C . GLY A 1 197 ? 5.292 -14.686 21.494 1.00 71.81 197 GLY A C 1
ATOM 1572 O O . GLY A 1 197 ? 5.358 -13.460 21.476 1.00 71.81 197 GLY A O 1
ATOM 1573 N N . PHE A 1 198 ? 4.243 -15.351 21.009 1.00 82.12 198 PHE A N 1
ATOM 1574 C CA . PHE A 1 198 ? 2.957 -14.700 20.741 1.00 82.12 198 PHE A CA 1
ATOM 1575 C C . PHE A 1 198 ? 2.244 -14.405 22.074 1.00 82.12 198 PHE A C 1
ATOM 1577 O O . PHE A 1 198 ? 2.223 -15.255 22.965 1.00 82.12 198 PHE A O 1
ATOM 1584 N N . ARG A 1 199 ? 1.683 -13.204 22.252 1.00 84.44 199 ARG A N 1
ATOM 1585 C CA . ARG A 1 199 ? 0.989 -12.815 23.492 1.00 84.44 199 ARG A CA 1
ATOM 1586 C C . ARG A 1 199 ? -0.382 -13.488 23.558 1.00 84.44 199 ARG A C 1
ATOM 1588 O O . ARG A 1 199 ? -1.145 -13.395 22.605 1.00 84.44 199 ARG A O 1
ATOM 1595 N N . GLU A 1 200 ? -0.740 -14.077 24.700 1.00 81.00 200 GLU A N 1
ATOM 1596 C CA . GLU A 1 200 ? -2.089 -14.640 24.908 1.00 81.00 200 GLU A CA 1
ATOM 1597 C C . GLU A 1 200 ? -3.185 -13.569 24.827 1.00 81.00 200 GLU A C 1
ATOM 1599 O O . GLU A 1 200 ? -4.240 -13.795 24.239 1.00 81.00 200 GLU A O 1
ATOM 1604 N N . LYS A 1 201 ? -2.914 -12.380 25.381 1.00 87.56 201 LYS A N 1
ATOM 1605 C CA . LYS A 1 201 ? -3.749 -11.187 25.227 1.00 87.56 201 LYS A CA 1
ATOM 1606 C C . LYS A 1 201 ? -2.928 -10.070 24.584 1.00 87.56 201 LYS A C 1
ATOM 1608 O O . LYS A 1 201 ? -2.042 -9.491 25.213 1.00 87.56 201 LYS A O 1
ATOM 1613 N N . HIS A 1 202 ? -3.216 -9.786 23.321 1.00 90.56 202 HIS A N 1
ATOM 1614 C CA . HIS A 1 202 ? -2.619 -8.726 22.513 1.00 90.56 202 HIS A CA 1
ATOM 1615 C C . HIS A 1 202 ? -3.631 -7.616 22.204 1.00 90.56 202 HIS A C 1
ATOM 1617 O O . HIS A 1 202 ? -4.824 -7.735 22.479 1.00 90.56 202 HIS A O 1
ATOM 1623 N N . ALA A 1 203 ? -3.162 -6.528 21.584 1.00 92.06 203 ALA A N 1
ATOM 1624 C CA . ALA A 1 203 ? -3.967 -5.328 21.318 1.00 92.06 203 ALA A CA 1
ATOM 1625 C C . ALA A 1 203 ? -5.203 -5.549 20.424 1.00 92.06 203 ALA A C 1
ATOM 1627 O O . ALA A 1 203 ? -6.056 -4.667 20.341 1.00 92.06 203 ALA A O 1
ATOM 1628 N N . PHE A 1 204 ? -5.279 -6.708 19.767 1.00 95.44 204 PHE A N 1
ATOM 1629 C CA . PHE A 1 204 ? -6.339 -7.091 18.834 1.00 95.44 204 PHE A CA 1
ATOM 1630 C C . PHE A 1 204 ? -7.143 -8.319 19.294 1.00 95.44 204 PHE A C 1
ATOM 1632 O O . PHE A 1 204 ? -8.019 -8.760 18.561 1.00 95.44 204 PHE A O 1
ATOM 1639 N N . SER A 1 205 ? -6.851 -8.895 20.469 1.00 91.94 205 SER A N 1
ATOM 1640 C CA . SER A 1 205 ? -7.479 -10.152 20.919 1.00 91.94 205 SER A CA 1
ATOM 1641 C C . SER A 1 205 ? -8.982 -10.032 21.159 1.00 91.94 205 SER A C 1
ATOM 1643 O O . SER A 1 205 ? -9.691 -11.026 21.066 1.00 91.94 205 SER A O 1
ATOM 1645 N N . ASP A 1 206 ? -9.463 -8.824 21.455 1.00 93.81 206 ASP A N 1
ATOM 1646 C CA . ASP A 1 206 ? -10.878 -8.566 21.733 1.00 93.81 206 ASP A CA 1
ATOM 1647 C C . ASP A 1 206 ? -11.699 -8.339 20.440 1.00 93.81 206 ASP A C 1
ATOM 1649 O O . ASP A 1 206 ? -12.917 -8.173 20.498 1.00 93.81 206 ASP A O 1
ATOM 1653 N N . ILE A 1 207 ? -11.056 -8.339 19.262 1.00 95.19 207 ILE A N 1
ATOM 1654 C CA . ILE A 1 207 ? -11.732 -8.191 17.967 1.00 95.19 207 ILE A CA 1
ATOM 1655 C C . ILE A 1 207 ? -12.193 -9.569 17.491 1.00 95.19 207 ILE A C 1
ATOM 1657 O O . ILE A 1 207 ? -11.395 -10.402 17.063 1.00 95.19 207 ILE A O 1
ATOM 1661 N N . GLN A 1 208 ? -13.502 -9.798 17.550 1.00 93.06 208 GLN A N 1
ATOM 1662 C CA . GLN A 1 208 ? -14.114 -11.043 17.098 1.00 93.06 208 GLN A CA 1
ATOM 1663 C C . GLN A 1 208 ? -13.851 -11.287 15.600 1.00 93.06 208 GLN A C 1
ATOM 1665 O O . GLN A 1 208 ? -13.893 -10.355 14.801 1.00 93.06 208 GLN A O 1
ATOM 1670 N N . ASP A 1 209 ? -13.611 -12.548 15.229 1.00 92.31 209 ASP A N 1
ATOM 1671 C CA . ASP A 1 209 ? -13.383 -13.031 13.854 1.00 92.31 209 ASP A CA 1
ATOM 1672 C C . ASP A 1 209 ? -12.109 -12.508 13.156 1.00 92.31 209 ASP A C 1
ATOM 1674 O O . ASP A 1 209 ? -11.824 -12.905 12.026 1.00 92.31 209 ASP A O 1
ATOM 1678 N N . LEU A 1 210 ? -11.302 -11.673 13.821 1.00 94.50 210 LEU A N 1
ATOM 1679 C CA . LEU A 1 210 ? -10.018 -11.225 13.291 1.00 94.50 210 LEU A CA 1
ATOM 1680 C C . LEU A 1 210 ? -8.952 -12.323 13.428 1.00 94.50 210 LEU A C 1
ATOM 1682 O O . LEU A 1 210 ? -8.510 -12.647 14.531 1.00 94.50 210 LEU A O 1
ATOM 1686 N N . ASP A 1 211 ? -8.452 -12.822 12.297 1.00 93.44 211 ASP A N 1
ATOM 1687 C CA . ASP A 1 211 ? -7.257 -13.671 12.256 1.00 93.44 211 ASP A CA 1
ATOM 1688 C C . ASP A 1 211 ? -6.003 -12.827 11.974 1.00 93.44 211 ASP A C 1
ATOM 1690 O O . ASP A 1 211 ? -5.628 -12.555 10.831 1.00 93.44 211 ASP A O 1
ATOM 1694 N N . VAL A 1 212 ? -5.307 -12.439 13.046 1.00 93.44 212 VAL A N 1
ATOM 1695 C CA . VAL A 1 212 ? -4.021 -11.725 12.968 1.00 93.44 212 VAL A CA 1
ATOM 1696 C C . VAL A 1 212 ? -2.990 -12.507 12.146 1.00 93.44 212 VAL A C 1
ATOM 1698 O O . VAL A 1 212 ? -2.202 -11.915 11.405 1.00 93.44 212 VAL A O 1
ATOM 1701 N N . SER A 1 213 ? -2.985 -13.840 12.245 1.00 92.50 213 SER A N 1
ATOM 1702 C CA . SER A 1 213 ? -2.040 -14.671 11.499 1.00 92.50 213 SER A CA 1
ATOM 1703 C C . SER A 1 213 ? -2.306 -14.598 9.994 1.00 92.50 213 SER A C 1
ATOM 1705 O O . SER A 1 213 ? -1.355 -14.581 9.208 1.00 92.50 213 SER A O 1
ATOM 1707 N N . ALA A 1 214 ? -3.576 -14.497 9.587 1.00 95.31 214 ALA A N 1
ATOM 1708 C CA . ALA A 1 214 ? -3.957 -14.296 8.194 1.00 95.31 214 ALA A CA 1
ATOM 1709 C C . ALA A 1 214 ? -3.454 -12.946 7.670 1.00 95.31 214 ALA A C 1
ATOM 1711 O O . ALA A 1 214 ? -2.904 -12.898 6.572 1.00 95.31 214 ALA A O 1
ATOM 1712 N N . TYR A 1 215 ? -3.535 -11.882 8.473 1.00 96.94 215 TYR A N 1
ATOM 1713 C CA . TYR A 1 215 ? -3.010 -10.563 8.104 1.00 96.94 215 TYR A CA 1
ATOM 1714 C C . TYR A 1 215 ? -1.483 -10.575 7.940 1.00 96.94 215 TYR A C 1
ATOM 1716 O O . TYR A 1 215 ? -0.966 -10.064 6.950 1.00 96.94 215 TYR A O 1
ATOM 1724 N N . LEU A 1 216 ? -0.745 -11.219 8.851 1.00 96.50 216 LEU A N 1
ATOM 1725 C CA . LEU A 1 216 ? 0.717 -11.351 8.745 1.00 96.50 216 LEU A CA 1
ATOM 1726 C C . LEU A 1 216 ? 1.151 -12.162 7.510 1.00 96.50 216 LEU A C 1
ATOM 1728 O O . LEU A 1 216 ? 2.130 -11.815 6.835 1.00 96.50 216 LEU A O 1
ATOM 1732 N N . LYS A 1 217 ? 0.415 -13.237 7.196 1.00 97.44 217 LYS A N 1
ATOM 1733 C CA . LYS A 1 217 ? 0.618 -14.039 5.979 1.00 97.44 217 LYS A CA 1
ATOM 1734 C C . LYS A 1 217 ? 0.313 -13.221 4.728 1.00 97.44 217 LYS A C 1
ATOM 1736 O O . LYS A 1 217 ? 1.126 -13.216 3.809 1.00 97.44 217 LYS A O 1
ATOM 1741 N N . LEU A 1 218 ? -0.807 -12.499 4.710 1.00 98.06 218 LEU A N 1
ATOM 1742 C CA . LEU A 1 218 ? -1.204 -11.649 3.592 1.00 98.06 218 LEU A CA 1
ATOM 1743 C C . LEU A 1 218 ? -0.157 -10.563 3.317 1.00 98.06 218 LEU A C 1
ATOM 1745 O O . LEU A 1 218 ? 0.284 -10.439 2.178 1.00 98.06 218 LEU A O 1
ATOM 1749 N N . SER A 1 219 ? 0.332 -9.865 4.348 1.00 98.06 219 SER A N 1
ATOM 1750 C CA . SER A 1 219 ? 1.431 -8.898 4.205 1.00 98.06 219 SER A CA 1
ATOM 1751 C C . SER A 1 219 ? 2.670 -9.534 3.574 1.00 98.06 219 SER A C 1
ATOM 1753 O O . SER A 1 219 ? 3.260 -8.971 2.656 1.00 98.06 219 SER A O 1
ATOM 1755 N N . SER A 1 220 ? 3.053 -10.731 4.028 1.00 98.12 220 SER A N 1
ATOM 1756 C CA . SER A 1 220 ? 4.237 -11.430 3.510 1.00 98.12 220 SER A CA 1
ATOM 1757 C C . SER A 1 220 ? 4.053 -11.887 2.054 1.00 98.12 220 SER A C 1
ATOM 1759 O O . SER A 1 220 ? 4.992 -11.804 1.265 1.00 98.12 220 SER A O 1
ATOM 1761 N N . ASN A 1 221 ? 2.841 -12.302 1.675 1.00 98.19 221 ASN A N 1
ATOM 1762 C CA . ASN A 1 221 ? 2.506 -12.655 0.295 1.00 98.19 221 ASN A CA 1
ATOM 1763 C C . ASN A 1 221 ? 2.577 -11.437 -0.634 1.00 98.19 221 ASN A C 1
ATOM 1765 O O . ASN A 1 221 ? 3.167 -11.533 -1.706 1.00 98.19 221 ASN A O 1
ATOM 1769 N N . ILE A 1 222 ? 2.047 -10.286 -0.212 1.00 98.19 222 ILE A N 1
ATOM 1770 C CA . ILE A 1 222 ? 2.094 -9.055 -1.016 1.00 98.19 222 ILE A CA 1
ATOM 1771 C C . ILE A 1 222 ? 3.539 -8.546 -1.144 1.00 98.19 222 ILE A C 1
ATOM 1773 O O . ILE A 1 222 ? 3.933 -8.103 -2.218 1.00 98.19 222 ILE A O 1
ATOM 1777 N N . ILE A 1 223 ? 4.366 -8.655 -0.094 1.00 98.00 223 ILE A N 1
ATOM 1778 C CA . ILE A 1 223 ? 5.811 -8.355 -0.164 1.00 98.00 223 ILE A CA 1
ATOM 1779 C C . ILE A 1 223 ? 6.494 -9.209 -1.238 1.00 98.00 223 ILE A C 1
ATOM 1781 O O . ILE A 1 223 ? 7.300 -8.696 -2.020 1.00 98.00 223 ILE A O 1
ATOM 1785 N N . LEU A 1 224 ? 6.186 -10.508 -1.278 1.00 97.62 224 LEU A N 1
ATOM 1786 C CA . LEU A 1 224 ? 6.740 -11.422 -2.271 1.00 97.62 224 LEU A CA 1
ATOM 1787 C C . LEU A 1 224 ? 6.264 -11.065 -3.683 1.00 97.62 224 LEU A C 1
ATOM 1789 O O . LEU A 1 224 ? 7.090 -10.951 -4.585 1.00 97.62 224 LEU A O 1
ATOM 1793 N N . GLU A 1 225 ? 4.963 -10.846 -3.864 1.00 97.56 225 GLU A N 1
ATOM 1794 C CA . GLU A 1 225 ? 4.379 -10.443 -5.146 1.00 97.56 225 GLU A CA 1
ATOM 1795 C C . GLU A 1 225 ? 5.017 -9.141 -5.655 1.00 97.56 225 GLU A C 1
ATOM 1797 O O . GLU A 1 225 ? 5.442 -9.055 -6.807 1.00 97.56 225 GLU A O 1
ATOM 1802 N N . ALA A 1 226 ? 5.181 -8.152 -4.770 1.00 97.06 226 ALA A N 1
ATOM 1803 C CA . ALA A 1 226 ? 5.834 -6.891 -5.088 1.00 97.06 226 ALA A CA 1
ATOM 1804 C C . ALA A 1 226 ? 7.292 -7.106 -5.525 1.00 97.06 226 ALA A C 1
ATOM 1806 O O . ALA A 1 226 ? 7.731 -6.565 -6.539 1.00 97.06 226 ALA A O 1
ATOM 1807 N N . SER A 1 227 ? 8.028 -7.951 -4.798 1.00 96.81 227 SER A N 1
ATOM 1808 C CA . SER A 1 227 ? 9.421 -8.287 -5.111 1.00 96.81 227 SER A CA 1
ATOM 1809 C C . SER A 1 227 ? 9.557 -8.946 -6.486 1.00 96.81 227 SER A C 1
ATOM 1811 O O . SER A 1 227 ? 10.456 -8.592 -7.251 1.00 96.81 227 SER A O 1
ATOM 1813 N N . LEU A 1 228 ? 8.650 -9.865 -6.831 1.00 96.75 228 LEU A N 1
ATOM 1814 C CA . LEU A 1 228 ? 8.616 -10.498 -8.150 1.00 96.75 228 LEU A CA 1
ATOM 1815 C C . LEU A 1 228 ? 8.368 -9.463 -9.254 1.00 96.75 228 LEU A C 1
ATOM 1817 O O . LEU A 1 228 ? 9.129 -9.420 -10.220 1.00 96.75 228 LEU A O 1
ATOM 1821 N N . GLY A 1 229 ? 7.406 -8.555 -9.070 1.00 94.88 229 GLY A N 1
ATOM 1822 C CA . GLY A 1 229 ? 7.135 -7.497 -10.047 1.00 94.88 229 GLY A CA 1
ATOM 1823 C C . GLY A 1 229 ? 8.293 -6.503 -10.233 1.00 94.88 229 GLY A C 1
ATOM 1824 O O . GLY A 1 229 ? 8.516 -6.006 -11.339 1.00 94.88 229 GLY A O 1
ATOM 1825 N N . ILE A 1 230 ? 9.095 -6.233 -9.192 1.00 95.06 230 ILE A N 1
ATOM 1826 C CA . ILE A 1 230 ? 10.347 -5.456 -9.320 1.00 95.06 230 ILE A CA 1
ATOM 1827 C C . ILE A 1 230 ? 11.345 -6.198 -10.216 1.00 95.06 230 ILE A C 1
ATOM 1829 O O . ILE A 1 230 ? 11.919 -5.604 -11.133 1.00 95.06 230 ILE A O 1
ATOM 1833 N N . VAL A 1 231 ? 11.553 -7.493 -9.962 1.00 95.94 231 VAL A N 1
ATOM 1834 C CA . VAL A 1 231 ? 12.486 -8.325 -10.734 1.00 95.94 231 VAL A CA 1
ATOM 1835 C C . VAL A 1 231 ? 12.062 -8.392 -12.197 1.00 95.94 231 VAL A C 1
ATOM 1837 O O . VAL A 1 231 ? 12.880 -8.119 -13.075 1.00 95.94 231 VAL A O 1
ATOM 1840 N N . GLU A 1 232 ? 10.792 -8.680 -12.471 1.00 94.56 232 GLU A N 1
ATOM 1841 C CA . GLU A 1 232 ? 10.255 -8.774 -13.833 1.00 94.56 232 GLU A CA 1
ATOM 1842 C C . GLU A 1 232 ? 10.452 -7.472 -14.616 1.00 94.56 232 GLU A C 1
ATOM 1844 O O . GLU A 1 232 ? 10.966 -7.489 -15.738 1.00 94.56 232 GLU A O 1
ATOM 1849 N N . ARG A 1 233 ? 10.135 -6.325 -14.002 1.00 93.44 233 ARG A N 1
ATOM 1850 C CA . ARG A 1 233 ? 10.333 -5.000 -14.604 1.00 93.44 233 ARG A CA 1
ATOM 1851 C C . ARG A 1 233 ? 11.801 -4.727 -14.930 1.00 93.44 233 ARG A C 1
ATOM 1853 O O . ARG A 1 233 ? 12.109 -4.208 -16.003 1.00 93.44 233 ARG A O 1
ATOM 1860 N N . ASN A 1 234 ? 12.708 -5.069 -14.018 1.00 93.38 234 ASN A N 1
ATOM 1861 C CA . ASN A 1 234 ? 14.142 -4.848 -14.199 1.00 93.38 234 ASN A CA 1
ATOM 1862 C C . ASN A 1 234 ? 14.726 -5.748 -15.293 1.00 93.38 234 ASN A C 1
ATOM 1864 O O . ASN A 1 234 ? 15.514 -5.276 -16.112 1.00 93.38 234 ASN A O 1
ATOM 1868 N N . VAL A 1 235 ? 14.303 -7.014 -15.351 1.00 94.81 235 VAL A N 1
ATOM 1869 C CA . VAL A 1 235 ? 14.698 -7.954 -16.410 1.00 94.81 235 VAL A CA 1
ATOM 1870 C C . VAL A 1 235 ? 14.187 -7.480 -17.772 1.00 94.81 235 VAL A C 1
ATOM 1872 O O . VAL A 1 235 ? 14.954 -7.459 -18.737 1.00 94.81 235 VAL A O 1
ATOM 1875 N N . ALA A 1 236 ? 12.927 -7.043 -17.856 1.00 93.75 236 ALA A N 1
ATOM 1876 C CA . ALA A 1 236 ? 12.356 -6.497 -19.086 1.00 93.75 236 ALA A CA 1
ATOM 1877 C C . ALA A 1 236 ? 13.133 -5.260 -19.566 1.00 93.75 236 ALA A C 1
ATOM 1879 O O . ALA A 1 236 ? 13.563 -5.207 -20.719 1.00 93.75 236 ALA A O 1
ATOM 1880 N N . LYS A 1 237 ? 13.410 -4.313 -18.662 1.00 93.69 237 LYS A N 1
ATOM 1881 C CA . LYS A 1 237 ? 14.191 -3.110 -18.975 1.00 93.69 237 LYS A CA 1
ATOM 1882 C C . LYS A 1 237 ? 15.612 -3.442 -19.433 1.00 93.69 237 LYS A C 1
ATOM 1884 O O . LYS A 1 237 ? 16.093 -2.876 -20.409 1.00 93.69 237 LYS A O 1
ATOM 1889 N N . GLN A 1 238 ? 16.277 -4.396 -18.782 1.00 93.12 238 GLN A N 1
ATOM 1890 C CA . GLN A 1 238 ? 17.606 -4.844 -19.199 1.00 93.12 238 GLN A CA 1
ATOM 1891 C C . GLN A 1 238 ? 17.588 -5.433 -20.618 1.00 93.12 238 GLN A C 1
ATOM 1893 O O . GLN A 1 238 ? 18.506 -5.184 -21.401 1.00 93.12 238 GLN A O 1
ATOM 1898 N N . ALA A 1 239 ? 16.554 -6.202 -20.969 1.00 93.38 239 ALA A N 1
ATOM 1899 C CA . ALA A 1 239 ? 16.403 -6.755 -22.311 1.00 93.38 239 ALA A CA 1
ATOM 1900 C C . ALA A 1 239 ? 16.200 -5.655 -23.371 1.00 93.38 239 ALA A C 1
ATOM 1902 O O . ALA A 1 239 ? 16.812 -5.718 -24.443 1.00 93.38 239 ALA A O 1
ATOM 1903 N N . GLU A 1 240 ? 15.395 -4.633 -23.067 1.00 94.31 240 GLU A N 1
ATOM 1904 C CA . GLU A 1 240 ? 15.195 -3.464 -23.933 1.00 94.31 240 GLU A CA 1
ATOM 1905 C C . GLU A 1 240 ? 16.487 -2.656 -24.118 1.00 94.31 240 GLU A C 1
ATOM 1907 O O . GLU A 1 240 ? 16.880 -2.384 -25.255 1.00 94.31 240 GLU A O 1
ATOM 1912 N N . ASP A 1 241 ? 17.203 -2.360 -23.030 1.00 92.56 241 ASP A N 1
ATOM 1913 C CA . ASP A 1 241 ? 18.471 -1.622 -23.060 1.00 92.56 241 ASP A CA 1
ATOM 1914 C C . ASP A 1 241 ? 19.540 -2.365 -23.882 1.00 92.56 241 ASP A C 1
ATOM 1916 O O . ASP A 1 241 ? 20.280 -1.760 -24.664 1.00 92.56 241 ASP A O 1
ATOM 1920 N N . LEU A 1 242 ? 19.612 -3.697 -23.758 1.00 92.56 242 LEU A N 1
ATOM 1921 C CA . LEU A 1 242 ? 20.518 -4.526 -24.558 1.00 92.56 242 LEU A CA 1
ATOM 1922 C C . LEU A 1 242 ? 20.166 -4.499 -26.048 1.00 92.56 242 LEU A C 1
ATOM 1924 O O . LEU A 1 242 ? 21.068 -4.489 -26.890 1.00 92.56 242 LEU A O 1
ATOM 1928 N N . LYS A 1 243 ? 18.875 -4.491 -26.392 1.00 93.25 243 LYS A N 1
ATOM 1929 C CA . LYS A 1 243 ? 18.425 -4.388 -27.783 1.00 93.25 243 LYS A CA 1
ATOM 1930 C C . LYS A 1 243 ? 18.765 -3.017 -28.370 1.00 93.25 243 LYS A C 1
ATOM 1932 O O . LYS A 1 243 ? 19.336 -2.960 -29.457 1.00 93.25 243 LYS A O 1
ATOM 1937 N N . ALA A 1 244 ? 18.503 -1.943 -27.627 1.00 93.50 244 ALA A N 1
ATOM 1938 C CA . ALA A 1 244 ? 18.814 -0.578 -28.043 1.00 93.50 244 ALA A CA 1
ATOM 1939 C C . ALA A 1 244 ? 20.318 -0.385 -28.306 1.00 93.50 244 ALA A C 1
ATOM 1941 O O . ALA A 1 244 ? 20.696 0.150 -29.349 1.00 93.50 244 ALA A O 1
ATOM 1942 N N . ARG A 1 245 ? 21.186 -0.903 -27.424 1.00 93.50 245 ARG A N 1
ATOM 1943 C CA . ARG A 1 245 ? 22.647 -0.849 -27.616 1.00 93.50 245 ARG A CA 1
ATOM 1944 C C . ARG A 1 245 ? 23.108 -1.601 -28.863 1.00 93.50 245 ARG A C 1
ATOM 1946 O O . ARG A 1 245 ? 23.897 -1.063 -29.631 1.00 93.50 245 ARG A O 1
ATOM 1953 N N . LYS A 1 246 ? 22.585 -2.808 -29.109 1.00 93.50 246 LYS A N 1
ATOM 1954 C CA . LYS A 1 246 ? 22.916 -3.582 -30.321 1.00 93.50 246 LYS A CA 1
ATOM 1955 C C . LYS A 1 246 ? 22.486 -2.866 -31.602 1.00 93.50 246 LYS A C 1
ATOM 1957 O O . LYS A 1 246 ? 23.201 -2.910 -32.600 1.00 93.50 246 LYS A O 1
ATOM 1962 N N . GLU A 1 247 ? 21.324 -2.217 -31.593 1.00 93.00 247 GLU A N 1
ATOM 1963 C CA . GLU A 1 247 ? 20.852 -1.431 -32.737 1.00 93.00 247 GLU A CA 1
ATOM 1964 C C . GLU A 1 247 ? 21.723 -0.192 -32.983 1.00 93.00 247 GLU A C 1
ATOM 1966 O O . GLU A 1 247 ? 22.009 0.135 -34.137 1.00 93.00 247 GLU A O 1
ATOM 1971 N N . GLU A 1 248 ? 22.182 0.473 -31.922 1.00 92.19 248 GLU A N 1
ATOM 1972 C CA . GLU A 1 248 ? 23.102 1.607 -32.018 1.00 92.19 248 GLU A CA 1
ATOM 1973 C C . GLU A 1 248 ? 24.485 1.185 -32.540 1.00 92.19 248 GLU A C 1
ATOM 1975 O O . GLU A 1 248 ? 25.008 1.806 -33.466 1.00 92.19 248 GLU A O 1
ATOM 1980 N N . GLU A 1 249 ? 25.050 0.092 -32.021 1.00 92.00 249 GLU A N 1
ATOM 1981 C CA . GLU A 1 249 ? 26.315 -0.478 -32.504 1.00 92.00 249 GLU A CA 1
ATOM 1982 C C . GLU A 1 249 ? 26.231 -0.877 -33.982 1.00 92.00 249 GLU A C 1
ATOM 1984 O O . GLU A 1 249 ? 27.138 -0.584 -34.761 1.00 92.00 249 GLU A O 1
ATOM 1989 N N . LEU A 1 250 ? 25.116 -1.478 -34.405 1.00 91.00 250 LEU A N 1
ATOM 1990 C CA . LEU A 1 250 ? 24.906 -1.867 -35.798 1.00 91.00 250 LEU A CA 1
ATOM 1991 C C . LEU A 1 250 ? 24.758 -0.655 -36.729 1.00 91.00 250 LEU A C 1
ATOM 1993 O O . LEU A 1 250 ? 25.200 -0.716 -37.878 1.00 91.00 250 LEU A O 1
ATOM 1997 N N . LYS A 1 251 ? 24.164 0.449 -36.259 1.00 93.19 251 LYS A N 1
ATOM 1998 C CA . LYS A 1 251 ? 24.131 1.716 -37.010 1.00 93.19 251 LYS A CA 1
ATOM 1999 C C . LYS A 1 251 ? 25.531 2.303 -37.165 1.00 93.19 251 LYS A C 1
ATOM 2001 O O . LYS A 1 251 ? 25.927 2.583 -38.292 1.00 93.19 251 LYS A O 1
ATOM 2006 N N . ARG A 1 252 ? 26.309 2.382 -36.080 1.00 90.56 252 ARG A N 1
ATOM 2007 C CA . ARG A 1 252 ? 27.699 2.869 -36.132 1.00 90.56 252 ARG A CA 1
ATOM 2008 C C . ARG A 1 252 ? 28.567 2.017 -37.058 1.00 90.56 252 ARG A C 1
ATOM 2010 O O . ARG A 1 252 ? 29.267 2.560 -37.904 1.00 90.56 252 ARG A O 1
ATOM 2017 N N . ALA A 1 253 ? 28.455 0.690 -36.984 1.00 90.56 253 ALA A N 1
ATOM 2018 C CA . ALA A 1 253 ? 29.199 -0.214 -37.862 1.00 90.56 253 ALA A CA 1
ATOM 2019 C C . ALA A 1 253 ? 28.850 -0.020 -39.351 1.00 90.56 253 ALA A C 1
ATOM 2021 O O . ALA A 1 253 ? 29.727 -0.103 -40.213 1.00 90.56 253 ALA A O 1
ATOM 2022 N N . LYS A 1 254 ? 27.580 0.262 -39.674 1.00 91.62 254 LYS A N 1
ATOM 2023 C CA . LYS A 1 254 ? 27.158 0.584 -41.048 1.00 91.62 254 LYS A CA 1
ATOM 2024 C C . LYS A 1 254 ? 27.728 1.917 -41.52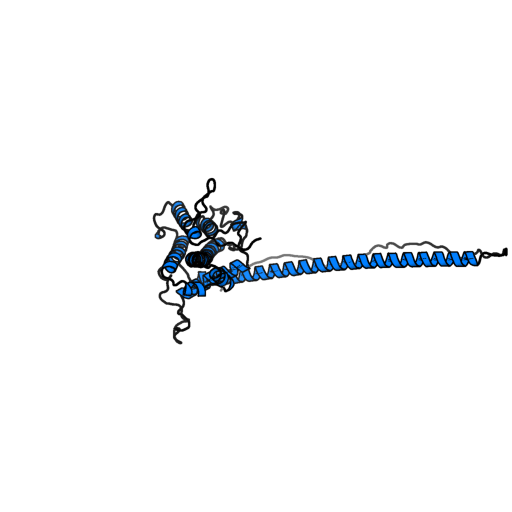4 1.00 91.62 254 LYS A C 1
ATOM 2026 O O . LYS A 1 254 ? 28.255 1.971 -42.631 1.00 91.62 254 LYS A O 1
ATOM 2031 N N . GLU A 1 255 ? 27.661 2.955 -40.694 1.00 92.75 255 GLU A N 1
ATOM 2032 C CA . GLU A 1 255 ? 28.216 4.278 -41.005 1.00 92.75 255 GLU A CA 1
ATOM 2033 C C . GLU A 1 255 ? 29.735 4.214 -41.224 1.00 92.75 255 GLU A C 1
ATOM 2035 O O . GLU A 1 255 ? 30.252 4.764 -42.198 1.00 92.75 255 GLU A O 1
ATOM 2040 N N . GLU A 1 256 ? 30.460 3.473 -40.381 1.00 89.44 256 GLU A N 1
ATOM 2041 C CA . GLU A 1 256 ? 31.900 3.252 -40.541 1.00 89.44 256 GLU A CA 1
ATOM 2042 C C . GLU A 1 256 ? 32.231 2.484 -41.827 1.00 89.44 256 GLU A C 1
ATOM 2044 O O . GLU A 1 256 ? 33.154 2.860 -42.553 1.00 89.44 256 GLU A O 1
ATOM 2049 N N . HIS A 1 257 ? 31.467 1.439 -42.151 1.00 88.81 257 HIS A N 1
ATOM 2050 C CA . HIS A 1 257 ? 31.653 0.678 -43.386 1.00 88.81 257 HIS A CA 1
ATOM 2051 C C . HIS A 1 257 ? 31.373 1.529 -44.637 1.00 88.81 257 HIS A C 1
ATOM 2053 O O . HIS A 1 257 ? 32.132 1.485 -45.608 1.00 88.81 257 HIS A O 1
ATOM 2059 N N . GLU A 1 258 ? 30.324 2.353 -44.622 1.00 90.56 258 GLU A N 1
ATOM 2060 C CA . GLU A 1 258 ? 30.037 3.294 -45.710 1.00 90.56 258 GLU A CA 1
ATOM 2061 C C . GLU A 1 258 ? 31.142 4.349 -45.862 1.00 90.56 258 GLU A C 1
ATOM 2063 O O . GLU A 1 258 ? 31.579 4.627 -46.985 1.00 90.56 258 GLU A O 1
ATOM 2068 N N . ALA A 1 259 ? 31.669 4.873 -44.753 1.00 89.25 259 ALA A N 1
ATOM 2069 C CA . ALA A 1 259 ? 32.799 5.797 -44.765 1.00 89.25 259 ALA A CA 1
ATOM 2070 C C . ALA A 1 259 ? 34.077 5.146 -45.327 1.00 89.25 259 ALA A C 1
ATOM 2072 O O . ALA A 1 259 ? 34.799 5.772 -46.111 1.00 89.25 259 ALA A O 1
ATOM 2073 N N . GLN A 1 260 ? 34.351 3.881 -44.992 1.00 87.06 260 GLN A N 1
ATOM 2074 C CA . GLN A 1 260 ? 35.467 3.125 -45.572 1.00 87.06 260 GLN A CA 1
ATOM 2075 C C . GLN A 1 260 ? 35.292 2.925 -47.082 1.00 87.06 260 GLN A C 1
ATOM 2077 O O . GLN A 1 260 ? 36.223 3.180 -47.849 1.00 87.06 260 GLN A O 1
ATOM 2082 N N . LEU A 1 261 ? 34.094 2.544 -47.537 1.00 89.75 261 LEU A N 1
ATOM 2083 C CA . LEU A 1 261 ? 33.797 2.408 -48.966 1.00 89.75 261 LEU A CA 1
ATOM 2084 C C . LEU A 1 261 ? 33.986 3.726 -49.728 1.00 89.75 261 LEU A C 1
ATOM 2086 O O . LEU A 1 261 ? 34.471 3.710 -50.863 1.00 89.75 261 LEU A O 1
ATOM 2090 N N . ALA A 1 262 ? 33.623 4.863 -49.129 1.00 88.62 262 ALA A N 1
ATOM 2091 C CA . ALA A 1 262 ? 33.847 6.179 -49.720 1.00 88.62 262 ALA A CA 1
ATOM 2092 C C . ALA A 1 262 ? 35.346 6.495 -49.862 1.00 88.62 262 ALA A C 1
ATOM 2094 O O . ALA A 1 262 ? 35.775 6.897 -50.946 1.00 88.62 262 ALA A O 1
ATOM 2095 N N . ARG A 1 263 ? 36.154 6.224 -48.825 1.00 88.38 263 ARG A N 1
ATOM 2096 C CA . ARG A 1 263 ? 37.617 6.411 -48.863 1.00 88.38 263 ARG A CA 1
ATOM 2097 C C . ARG A 1 263 ? 38.276 5.573 -49.956 1.00 88.38 263 ARG A C 1
ATOM 2099 O O . ARG A 1 263 ? 39.016 6.112 -50.772 1.00 88.38 263 ARG A O 1
ATOM 2106 N N . VAL A 1 264 ? 37.930 4.287 -50.048 1.00 88.88 264 VAL A N 1
ATOM 2107 C CA . VAL A 1 264 ? 38.476 3.384 -51.078 1.00 88.88 264 VAL A CA 1
ATOM 2108 C C . VAL A 1 264 ? 38.094 3.843 -52.491 1.00 88.88 264 VAL A C 1
ATOM 2110 O O . VAL A 1 264 ? 38.897 3.753 -53.422 1.00 88.88 264 VAL A O 1
ATOM 2113 N N . LYS A 1 265 ? 36.869 4.349 -52.691 1.00 89.50 265 LYS A N 1
ATOM 2114 C CA . LYS A 1 265 ? 36.448 4.910 -53.988 1.00 89.50 265 LYS A CA 1
ATOM 2115 C C . LYS A 1 265 ? 37.241 6.163 -54.353 1.00 89.50 265 LYS A C 1
ATOM 2117 O O . LYS A 1 265 ? 37.592 6.329 -55.521 1.00 89.50 265 LYS A O 1
ATOM 2122 N N . GLU A 1 266 ? 37.512 7.032 -53.385 1.00 86.25 266 GLU A N 1
ATOM 2123 C CA . GLU A 1 266 ? 38.289 8.250 -53.603 1.00 86.25 266 GLU A CA 1
ATOM 2124 C C . GLU A 1 266 ? 39.758 7.936 -53.918 1.00 86.25 266 GLU A C 1
ATOM 2126 O O . GLU A 1 266 ? 40.308 8.492 -54.869 1.00 86.25 266 GLU A O 1
ATOM 2131 N N . GLU A 1 267 ? 40.369 6.987 -53.205 1.00 84.62 267 GLU A N 1
ATOM 2132 C CA . GLU A 1 267 ? 41.723 6.498 -53.493 1.00 84.62 267 GLU A CA 1
ATOM 2133 C C . GLU A 1 267 ? 41.822 5.904 -54.899 1.00 84.62 267 GLU A C 1
ATOM 2135 O O . GLU A 1 267 ? 42.668 6.334 -55.681 1.00 84.62 267 GLU A O 1
ATOM 2140 N N . LYS A 1 268 ? 40.894 5.017 -55.285 1.00 83.31 268 LYS A N 1
ATOM 2141 C CA . LYS A 1 268 ? 40.848 4.472 -56.654 1.00 83.31 268 LYS A CA 1
ATOM 2142 C C . LYS A 1 268 ? 40.659 5.552 -57.719 1.00 83.31 268 LYS A C 1
ATOM 2144 O O . LYS A 1 268 ? 41.122 5.391 -58.848 1.00 83.31 268 LYS A O 1
ATOM 2149 N N . LYS A 1 269 ? 39.951 6.642 -57.407 1.00 83.94 269 LYS A N 1
ATOM 2150 C CA . LYS A 1 269 ? 39.790 7.771 -58.332 1.00 83.94 269 LYS A CA 1
ATOM 2151 C C . LYS A 1 269 ? 41.104 8.540 -58.489 1.00 83.94 269 LYS A C 1
ATOM 2153 O O . LYS A 1 269 ? 41.500 8.790 -59.624 1.00 83.94 269 LYS A O 1
ATOM 2158 N N . LYS A 1 270 ? 41.796 8.838 -57.385 1.00 85.19 270 LYS A N 1
ATOM 2159 C CA . LYS A 1 270 ? 43.118 9.489 -57.389 1.00 85.19 270 LYS A CA 1
ATOM 2160 C C . LYS A 1 270 ? 44.168 8.638 -58.105 1.00 85.19 270 LYS A C 1
ATOM 2162 O O . LYS A 1 270 ? 44.939 9.167 -58.897 1.00 85.19 270 LYS A O 1
ATOM 2167 N N . GLU A 1 271 ? 44.150 7.325 -57.898 1.00 77.88 271 GLU A N 1
ATOM 2168 C CA . GLU A 1 271 ? 45.029 6.376 -58.588 1.00 77.88 271 GLU A CA 1
ATOM 2169 C C . GLU A 1 271 ? 44.780 6.379 -60.105 1.00 77.88 271 GLU A C 1
ATOM 2171 O O . GLU A 1 271 ? 45.717 6.529 -60.884 1.00 77.88 271 GLU A O 1
ATOM 2176 N N . ARG A 1 272 ? 43.512 6.337 -60.543 1.00 78.12 272 ARG A N 1
ATOM 2177 C CA . ARG A 1 272 ? 43.150 6.455 -61.969 1.00 78.12 272 ARG A CA 1
ATOM 2178 C C . ARG A 1 272 ? 43.519 7.807 -62.578 1.00 78.12 272 ARG A C 1
ATOM 2180 O O . ARG A 1 272 ? 43.846 7.868 -63.760 1.00 78.12 272 ARG A O 1
ATOM 2187 N N . GLU A 1 273 ? 43.428 8.894 -61.820 1.00 79.88 273 GLU A N 1
ATOM 2188 C CA . GLU A 1 273 ? 43.838 10.227 -62.276 1.00 79.88 273 GLU A CA 1
ATOM 2189 C C . GLU A 1 273 ? 45.363 10.337 -62.400 1.00 79.88 273 GLU A C 1
ATOM 2191 O O . GLU A 1 273 ? 45.844 10.856 -63.407 1.00 79.88 273 GLU A O 1
ATOM 2196 N N . MET A 1 274 ? 46.124 9.776 -61.454 1.00 75.69 274 MET A N 1
ATOM 2197 C CA . MET A 1 274 ? 47.582 9.669 -61.574 1.00 75.69 274 MET A CA 1
ATOM 2198 C C . MET A 1 274 ? 47.995 8.784 -62.751 1.00 75.69 274 MET A C 1
ATOM 2200 O O . MET A 1 274 ? 48.872 9.177 -63.512 1.00 75.69 274 MET A O 1
ATOM 2204 N N . GLN A 1 275 ? 47.319 7.655 -62.966 1.00 74.19 275 GLN A N 1
ATOM 2205 C CA . GLN A 1 275 ? 47.590 6.764 -64.095 1.00 74.19 275 GLN A CA 1
ATOM 2206 C C . GLN A 1 275 ? 47.321 7.460 -65.440 1.00 74.19 275 GLN A C 1
ATOM 2208 O O . GLN A 1 275 ? 48.160 7.423 -66.332 1.00 74.19 275 GLN A O 1
ATOM 2213 N N . LYS A 1 276 ? 46.221 8.219 -65.557 1.00 75.94 276 LYS A N 1
ATOM 2214 C CA . LYS A 1 276 ? 45.956 9.062 -66.738 1.00 75.94 276 LYS A CA 1
ATOM 2215 C C . LYS A 1 276 ? 47.003 10.160 -66.943 1.00 75.94 276 LYS A C 1
ATOM 2217 O O . LYS A 1 276 ? 47.308 10.495 -68.084 1.00 75.94 276 LYS A O 1
ATOM 2222 N N . LEU A 1 277 ? 47.536 10.742 -65.869 1.00 69.31 277 LEU A N 1
ATOM 2223 C CA . LEU A 1 277 ? 48.616 11.733 -65.933 1.00 69.31 277 LEU A CA 1
ATOM 2224 C C . LEU A 1 277 ? 49.954 11.105 -66.347 1.00 69.31 277 LEU A C 1
ATOM 2226 O O . LEU A 1 277 ? 50.710 11.732 -67.088 1.00 69.31 277 LEU A O 1
ATOM 2230 N N . GLU A 1 278 ? 50.248 9.883 -65.904 1.00 68.31 278 GLU A N 1
ATOM 2231 C CA . GLU A 1 278 ? 51.414 9.121 -66.359 1.00 68.31 278 GLU A CA 1
ATOM 2232 C C . GLU A 1 278 ? 51.291 8.705 -67.828 1.00 68.31 278 GLU A C 1
ATOM 2234 O O . GLU A 1 278 ? 52.248 8.871 -68.587 1.00 68.31 278 GLU A O 1
ATOM 2239 N N . ASP A 1 279 ? 50.111 8.257 -68.258 1.00 64.56 279 ASP A N 1
ATOM 2240 C CA . ASP A 1 279 ? 49.829 7.924 -69.656 1.00 64.56 279 ASP A CA 1
ATOM 2241 C C . ASP A 1 279 ? 49.894 9.172 -70.555 1.00 64.56 279 ASP A C 1
ATOM 2243 O O . ASP A 1 279 ? 50.452 9.124 -71.651 1.00 64.56 279 ASP A O 1
ATOM 2247 N N . ALA A 1 280 ? 49.424 10.328 -70.071 1.00 61.56 280 ALA A N 1
ATOM 2248 C CA . ALA A 1 280 ? 49.554 11.608 -70.770 1.00 61.56 280 ALA A CA 1
ATOM 2249 C C . ALA A 1 280 ? 51.013 12.094 -70.857 1.00 61.56 280 ALA A C 1
ATOM 2251 O O . ALA A 1 280 ? 51.404 12.679 -71.865 1.00 61.56 280 ALA A O 1
ATOM 2252 N N . LYS A 1 281 ? 51.847 11.820 -69.843 1.00 57.88 281 LYS A N 1
ATOM 2253 C CA . LYS A 1 281 ? 53.296 12.098 -69.883 1.00 57.88 281 LYS A CA 1
ATOM 2254 C C . LYS A 1 281 ? 54.067 11.139 -70.793 1.00 57.88 281 LYS A C 1
ATOM 2256 O O . LYS A 1 281 ? 55.128 11.510 -71.286 1.00 57.88 281 LYS A O 1
ATOM 2261 N N . LYS A 1 282 ? 53.545 9.934 -71.039 1.00 53.84 282 LYS A N 1
ATOM 2262 C CA . LYS A 1 282 ? 54.088 8.969 -72.012 1.00 53.84 282 LYS A CA 1
ATOM 2263 C C . LYS A 1 282 ? 53.577 9.190 -73.444 1.00 53.84 282 LYS A C 1
ATOM 2265 O O . LYS A 1 282 ? 54.034 8.515 -74.362 1.00 53.84 282 LYS A O 1
ATOM 2270 N N . GLY A 1 283 ? 52.679 10.150 -73.663 1.00 43.28 283 GLY A N 1
ATOM 2271 C CA . GLY A 1 283 ? 52.115 10.480 -74.971 1.00 43.28 283 GLY A CA 1
ATOM 2272 C C . GLY A 1 283 ? 52.988 11.418 -75.806 1.00 43.28 283 GLY A C 1
ATOM 2273 O O . GLY A 1 283 ? 52.626 12.574 -76.007 1.00 43.28 283 GLY A O 1
ATOM 2274 N N . GLY A 1 284 ? 54.106 10.913 -76.335 1.00 40.00 284 GLY A N 1
ATOM 2275 C CA . GLY A 1 284 ? 54.898 11.589 -77.367 1.00 40.00 284 GLY A CA 1
ATOM 2276 C C . GLY A 1 284 ? 55.665 10.610 -78.264 1.00 40.00 284 GLY A C 1
ATOM 2277 O O . GLY A 1 284 ? 56.719 10.126 -77.865 1.00 40.00 284 GLY A O 1
ATOM 2278 N N . SER A 1 285 ? 55.165 10.424 -79.499 1.00 34.09 285 SER A N 1
ATOM 2279 C CA . SER A 1 285 ? 55.671 9.599 -80.631 1.00 34.09 285 SER A CA 1
ATOM 2280 C C . SER A 1 285 ? 55.369 8.091 -80.536 1.00 34.09 285 SER A C 1
ATOM 2282 O O . SER A 1 285 ? 55.445 7.522 -79.460 1.00 34.09 285 SER A O 1
ATOM 2284 N N . SER A 1 286 ? 55.032 7.325 -81.578 1.00 36.34 286 SER A N 1
ATOM 2285 C CA . SER A 1 286 ? 54.687 7.506 -82.996 1.00 36.34 286 SER A CA 1
ATOM 2286 C C . SER A 1 286 ? 54.044 6.174 -83.447 1.00 36.34 286 SER A C 1
ATOM 2288 O O . SER A 1 286 ? 54.218 5.145 -82.802 1.00 36.34 286 SER A O 1
ATOM 2290 N N . TRP A 1 287 ? 53.298 6.204 -84.547 1.00 35.84 287 TRP A N 1
ATOM 2291 C CA . TRP A 1 287 ? 52.566 5.104 -85.180 1.00 35.84 287 TRP A CA 1
ATOM 2292 C C . TRP A 1 287 ? 53.317 3.762 -85.300 1.00 35.84 287 TRP A C 1
ATOM 2294 O O . TRP A 1 287 ? 54.451 3.718 -85.771 1.00 35.84 287 TRP A O 1
ATOM 2304 N N . GLY A 1 288 ? 52.612 2.668 -84.990 1.00 28.89 288 GLY A N 1
ATOM 2305 C CA . GLY A 1 288 ? 53.001 1.284 -85.270 1.00 28.89 288 GLY A CA 1
ATOM 2306 C C . GLY A 1 288 ? 51.765 0.383 -85.276 1.00 28.89 288 GLY A C 1
ATOM 2307 O O . GLY A 1 288 ? 51.242 0.016 -84.230 1.00 28.89 288 GLY A O 1
ATOM 2308 N N . LEU A 1 289 ? 51.263 0.109 -86.474 1.00 40.75 289 LEU A N 1
ATOM 2309 C CA . LEU A 1 289 ? 50.065 -0.664 -86.779 1.00 40.75 289 LEU A CA 1
ATOM 2310 C C . LEU A 1 289 ? 50.470 -2.137 -86.928 1.00 40.75 289 LEU A C 1
ATOM 2312 O O . LEU A 1 289 ? 51.122 -2.456 -87.913 1.00 40.75 289 LEU A O 1
ATOM 2316 N N . THR A 1 290 ? 50.087 -3.009 -85.990 1.00 33.09 290 THR A N 1
ATOM 2317 C CA . THR A 1 290 ? 49.943 -4.463 -86.218 1.00 33.09 290 THR A CA 1
ATOM 2318 C C . THR A 1 290 ? 49.032 -5.091 -85.161 1.00 33.09 290 THR A C 1
ATOM 2320 O O . THR A 1 290 ? 49.356 -5.103 -83.976 1.00 33.09 290 THR A O 1
ATOM 2323 N N . ASP A 1 291 ? 47.887 -5.567 -85.647 1.00 37.62 291 ASP A N 1
ATOM 2324 C CA . ASP A 1 291 ? 47.057 -6.696 -85.215 1.00 37.62 291 ASP A CA 1
ATOM 2325 C C . ASP A 1 291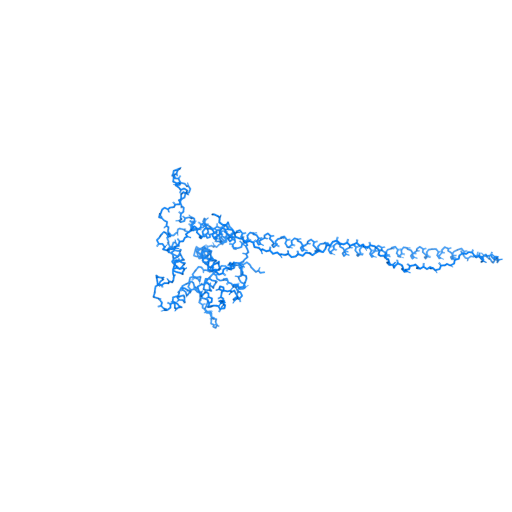 ? 47.390 -7.414 -83.901 1.00 37.62 291 ASP A C 1
ATOM 2327 O O . ASP A 1 291 ? 48.438 -8.032 -83.790 1.00 37.62 291 ASP A O 1
ATOM 2331 N N . TYR A 1 292 ? 46.410 -7.462 -82.987 1.00 35.12 292 TYR A N 1
ATOM 2332 C CA . TYR A 1 292 ? 45.960 -8.698 -82.322 1.00 35.12 292 TYR A CA 1
ATOM 2333 C C . TYR A 1 292 ? 44.551 -8.486 -81.731 1.00 35.12 292 TYR A C 1
ATOM 2335 O O . TYR A 1 292 ? 44.348 -8.340 -80.527 1.00 35.12 292 TYR A O 1
ATOM 2343 N N . LEU A 1 293 ? 43.543 -8.475 -82.607 1.00 34.12 293 LEU A N 1
ATOM 2344 C CA . LEU A 1 293 ? 42.199 -8.932 -82.257 1.00 34.12 293 LEU A CA 1
ATOM 2345 C C . LEU A 1 293 ? 42.062 -10.355 -82.791 1.00 34.12 293 LEU A C 1
ATOM 2347 O O . LEU A 1 293 ? 41.993 -10.529 -84.004 1.00 34.12 293 LEU A O 1
ATOM 2351 N N . SER A 1 294 ? 42.006 -11.351 -81.902 1.00 32.12 294 SER A N 1
ATOM 2352 C CA . SER A 1 294 ? 41.154 -12.542 -82.055 1.00 32.12 294 SER A CA 1
ATOM 2353 C C . SER A 1 294 ? 41.234 -13.485 -80.850 1.00 32.12 294 SER A C 1
ATOM 2355 O O . SER A 1 294 ? 42.277 -14.076 -80.590 1.00 32.12 294 SER A O 1
ATOM 2357 N N . SER A 1 295 ? 40.052 -13.716 -80.256 1.00 35.31 295 SER A N 1
ATOM 2358 C CA . SER A 1 295 ? 39.603 -14.968 -79.611 1.00 35.31 295 SER A CA 1
ATOM 2359 C C . SER A 1 295 ? 40.196 -15.264 -78.217 1.00 35.31 295 SER A C 1
ATOM 2361 O O . SER A 1 295 ? 41.399 -15.205 -78.036 1.00 35.31 295 SER A O 1
ATOM 2363 N N . PHE A 1 296 ? 39.482 -15.558 -77.128 1.00 33.97 296 PHE A N 1
ATOM 2364 C CA . PHE A 1 296 ? 38.136 -16.054 -76.797 1.00 33.97 296 PHE A CA 1
ATOM 2365 C C . PHE A 1 296 ? 37.801 -15.495 -75.387 1.00 33.97 296 PHE A C 1
ATOM 2367 O O . PHE A 1 296 ? 38.713 -15.241 -74.611 1.00 33.97 296 PHE A O 1
ATOM 2374 N N . GLY A 1 297 ? 36.579 -15.300 -74.900 1.00 30.80 297 GLY A N 1
ATOM 2375 C CA . GLY A 1 297 ? 35.238 -15.597 -75.371 1.00 30.80 297 GLY A CA 1
ATOM 2376 C C . GLY A 1 297 ? 34.265 -15.157 -74.265 1.00 30.80 297 GLY A C 1
ATOM 2377 O O . GLY A 1 297 ? 34.490 -15.413 -73.084 1.00 30.80 297 GLY A O 1
ATOM 2378 N N . ILE A 1 298 ? 33.202 -14.459 -74.655 1.00 33.81 298 ILE A N 1
ATOM 2379 C CA . ILE A 1 298 ? 32.020 -14.216 -73.826 1.00 33.81 298 ILE A CA 1
ATOM 2380 C C . ILE A 1 298 ? 31.211 -15.513 -73.824 1.00 33.81 298 ILE A C 1
ATOM 2382 O O . ILE A 1 298 ? 30.869 -15.996 -74.898 1.00 33.81 298 ILE A O 1
ATOM 2386 N N . TYR A 1 299 ? 30.843 -16.028 -72.651 1.00 32.22 299 TYR A N 1
ATOM 2387 C CA . TYR A 1 299 ? 29.624 -16.824 -72.503 1.00 32.22 299 TYR A CA 1
ATOM 2388 C C . TYR A 1 299 ? 28.914 -16.460 -71.203 1.00 32.22 299 TYR A C 1
ATOM 2390 O O . TYR A 1 299 ? 29.400 -16.689 -70.097 1.00 32.22 299 TYR A O 1
ATOM 2398 N N . THR A 1 300 ? 27.730 -15.887 -71.369 1.00 33.41 300 THR A N 1
ATOM 2399 C CA . THR A 1 300 ? 26.686 -15.756 -70.364 1.00 33.41 300 THR A CA 1
ATOM 2400 C C . THR A 1 300 ? 25.817 -17.025 -70.350 1.00 33.41 300 THR A C 1
ATOM 2402 O O . THR A 1 300 ? 25.104 -17.285 -71.309 1.00 33.41 300 THR A O 1
ATOM 2405 N N . THR A 1 301 ? 25.806 -17.727 -69.205 1.00 43.94 301 THR A N 1
ATOM 2406 C CA . THR A 1 301 ? 24.723 -18.576 -68.624 1.00 43.94 301 THR A CA 1
ATOM 2407 C C . THR A 1 301 ? 24.297 -19.872 -69.369 1.00 43.94 301 THR A C 1
ATOM 2409 O O . THR A 1 301 ? 24.375 -19.929 -70.590 1.00 43.94 301 THR A O 1
ATOM 2412 N N . PRO A 1 302 ? 23.849 -20.938 -68.654 1.00 37.69 302 PRO A N 1
ATOM 2413 C CA . PRO A 1 302 ? 22.497 -20.948 -68.085 1.00 37.69 302 PRO A CA 1
ATOM 2414 C C . PRO A 1 302 ? 22.354 -21.560 -66.674 1.00 37.69 302 PRO A C 1
ATOM 2416 O O . PRO A 1 302 ? 23.085 -22.441 -66.234 1.00 37.69 302 PRO A O 1
ATOM 2419 N N . LYS A 1 303 ? 21.305 -21.081 -66.004 1.00 35.16 303 LYS A N 1
ATOM 2420 C CA . LYS A 1 303 ? 20.516 -21.729 -64.947 1.00 35.16 303 LYS A CA 1
ATOM 2421 C C . LYS A 1 303 ? 20.316 -23.237 -65.193 1.00 35.16 303 LYS A C 1
ATOM 2423 O O . LYS A 1 303 ? 20.012 -23.618 -66.321 1.00 35.16 303 LYS A O 1
ATOM 2428 N N . PRO A 1 304 ? 20.243 -24.038 -64.120 1.00 35.06 304 PRO A N 1
ATOM 2429 C CA . PRO A 1 304 ? 19.229 -25.076 -64.066 1.00 35.06 304 PRO A CA 1
ATOM 2430 C C . PRO A 1 304 ? 18.277 -24.830 -62.890 1.00 35.06 304 PRO A C 1
ATOM 2432 O O . PRO A 1 304 ? 18.667 -24.618 -61.747 1.00 35.06 304 PRO A O 1
ATOM 2435 N N . ALA A 1 305 ? 16.994 -24.859 -63.208 1.00 32.56 305 ALA A N 1
ATOM 2436 C CA . ALA A 1 305 ? 15.919 -25.272 -62.319 1.00 32.56 305 ALA A CA 1
ATOM 2437 C C . ALA A 1 305 ? 15.080 -26.265 -63.140 1.00 32.56 305 ALA A C 1
ATOM 2439 O O . ALA A 1 305 ? 15.177 -26.249 -64.368 1.00 32.56 305 ALA A O 1
ATOM 2440 N N . PRO A 1 306 ? 14.099 -26.944 -62.551 1.00 45.50 306 PRO A N 1
ATOM 2441 C CA . PRO A 1 306 ? 14.138 -27.864 -61.423 1.00 45.50 306 PRO A CA 1
ATOM 2442 C C . PRO A 1 306 ? 13.715 -29.279 -61.893 1.00 45.50 306 PRO A C 1
ATOM 2444 O O . PRO A 1 306 ? 13.039 -29.426 -62.907 1.00 45.50 306 PRO A O 1
ATOM 2447 N N . THR A 1 307 ? 14.013 -30.320 -61.122 1.00 32.16 307 THR A N 1
ATOM 2448 C CA . THR A 1 307 ? 13.321 -31.621 -61.236 1.00 32.16 307 THR A CA 1
ATOM 2449 C C . THR A 1 307 ? 12.993 -32.030 -59.804 1.00 32.16 307 THR A C 1
ATOM 2451 O O . THR A 1 307 ? 13.891 -32.290 -59.013 1.00 32.16 307 THR A O 1
ATOM 2454 N N . ALA A 1 308 ? 11.798 -31.696 -59.317 1.00 31.52 308 ALA A N 1
ATOM 2455 C CA . ALA A 1 308 ? 10.554 -32.450 -59.482 1.00 31.52 308 ALA A CA 1
ATOM 2456 C C . ALA A 1 308 ? 10.651 -33.845 -58.845 1.00 31.52 308 ALA A C 1
ATOM 2458 O O . ALA A 1 308 ? 11.455 -34.687 -59.234 1.00 31.52 308 ALA A O 1
ATOM 2459 N N . ALA A 1 309 ? 9.821 -33.997 -57.818 1.00 35.09 309 ALA A N 1
ATOM 2460 C CA . ALA A 1 309 ? 9.660 -35.125 -56.924 1.00 35.09 309 ALA A CA 1
ATOM 2461 C C . ALA A 1 309 ? 9.390 -36.461 -57.625 1.00 35.09 309 ALA A C 1
ATOM 2463 O O . ALA A 1 309 ? 8.764 -36.490 -58.679 1.00 35.09 309 ALA A O 1
ATOM 2464 N N . SER A 1 310 ? 9.704 -37.557 -56.929 1.00 32.75 310 SER A N 1
ATOM 2465 C CA . SER A 1 310 ? 8.736 -38.644 -56.752 1.00 32.75 310 SER A CA 1
ATOM 2466 C C . SER A 1 310 ? 9.147 -39.563 -55.600 1.00 32.75 310 SER A C 1
ATOM 2468 O O . SER A 1 310 ? 10.152 -40.259 -55.670 1.00 32.75 310 SER A O 1
ATOM 2470 N N . THR A 1 311 ? 8.333 -39.526 -54.546 1.00 29.64 311 THR A N 1
ATOM 2471 C CA . THR A 1 311 ? 7.747 -40.684 -53.849 1.00 29.64 311 THR A CA 1
ATOM 2472 C C . THR A 1 311 ? 8.613 -41.924 -53.596 1.00 29.64 311 THR A C 1
ATOM 2474 O O . THR A 1 311 ? 8.800 -42.744 -54.488 1.00 29.64 311 THR A O 1
ATOM 2477 N N . THR A 1 312 ? 8.874 -42.185 -52.318 1.00 30.00 312 THR A N 1
ATOM 2478 C CA . THR A 1 312 ? 8.368 -43.405 -51.670 1.00 30.00 312 THR A CA 1
ATOM 2479 C C . THR A 1 312 ? 8.111 -43.088 -50.204 1.00 30.00 312 THR A C 1
ATOM 2481 O O . THR A 1 312 ? 9.040 -43.010 -49.408 1.00 30.00 312 THR A O 1
ATOM 2484 N N . ASP A 1 313 ? 6.842 -42.905 -49.870 1.00 42.25 313 ASP A N 1
ATOM 2485 C CA . ASP A 1 313 ? 6.302 -43.523 -48.665 1.00 42.25 313 ASP A CA 1
ATOM 2486 C C . ASP A 1 313 ? 5.517 -44.743 -49.173 1.00 42.25 313 ASP A C 1
ATOM 2488 O O . ASP A 1 313 ? 4.904 -44.667 -50.249 1.00 42.25 313 ASP A O 1
ATOM 2492 N N . PRO A 1 314 ? 5.578 -45.885 -48.481 1.00 43.75 314 PRO A N 1
ATOM 2493 C CA . PRO A 1 314 ? 4.301 -46.346 -47.978 1.00 43.75 314 PRO A CA 1
ATOM 2494 C C . PRO A 1 314 ? 4.398 -46.899 -46.551 1.00 43.75 314 PRO A C 1
ATOM 2496 O O . PRO A 1 314 ? 4.978 -47.951 -46.305 1.00 43.75 314 PRO A O 1
ATOM 2499 N N . SER A 1 315 ? 3.575 -46.289 -45.702 1.00 33.06 315 SER A N 1
ATOM 2500 C CA . SER A 1 315 ? 2.335 -46.907 -45.214 1.00 33.06 315 SER A CA 1
ATOM 2501 C C . SER A 1 315 ? 2.398 -47.691 -43.900 1.00 33.06 315 SER A C 1
ATOM 2503 O O . SER A 1 315 ? 3.175 -48.621 -43.711 1.00 33.06 315 SER A O 1
ATOM 2505 N N . ASN A 1 316 ? 1.353 -47.374 -43.123 1.00 34.25 316 ASN A N 1
ATOM 2506 C CA . ASN A 1 316 ? 0.673 -48.102 -42.048 1.00 34.25 316 ASN A CA 1
ATOM 2507 C C . ASN A 1 316 ? 1.191 -47.850 -40.630 1.00 34.25 316 ASN A C 1
ATOM 2509 O O . ASN A 1 316 ? 2.343 -48.115 -40.324 1.00 34.25 316 ASN A O 1
ATOM 2513 N N . ARG A 1 317 ? 0.355 -47.435 -39.670 1.00 33.50 317 ARG A N 1
ATOM 2514 C CA . ARG A 1 317 ? -1.120 -47.274 -39.597 1.00 33.50 317 ARG A CA 1
ATOM 2515 C C . ARG A 1 317 ? -1.375 -46.420 -38.341 1.00 33.50 317 ARG A C 1
ATOM 2517 O O . ARG A 1 317 ? -0.756 -46.690 -37.319 1.00 33.50 317 ARG A O 1
ATOM 2524 N N . GLN A 1 318 ? -2.013 -45.256 -38.437 1.00 31.39 318 GLN A N 1
ATOM 2525 C CA . GLN A 1 318 ? -3.461 -45.014 -38.328 1.00 31.39 318 GLN A CA 1
ATOM 2526 C C . GLN A 1 318 ? -4.142 -45.560 -37.063 1.00 31.39 318 GLN A C 1
ATOM 2528 O O . GLN A 1 318 ? -4.258 -46.768 -36.886 1.00 31.39 318 GLN A O 1
ATOM 2533 N N . ASP A 1 319 ? -4.671 -44.591 -36.308 1.00 29.19 319 ASP A N 1
ATOM 2534 C CA . ASP A 1 319 ? -6.043 -44.533 -35.802 1.00 29.19 319 ASP A CA 1
ATOM 2535 C C . ASP A 1 319 ? -6.485 -45.616 -34.812 1.00 29.19 319 ASP A C 1
ATOM 2537 O O . ASP A 1 319 ? -6.750 -46.757 -35.176 1.00 29.19 319 ASP A O 1
ATOM 2541 N N . AS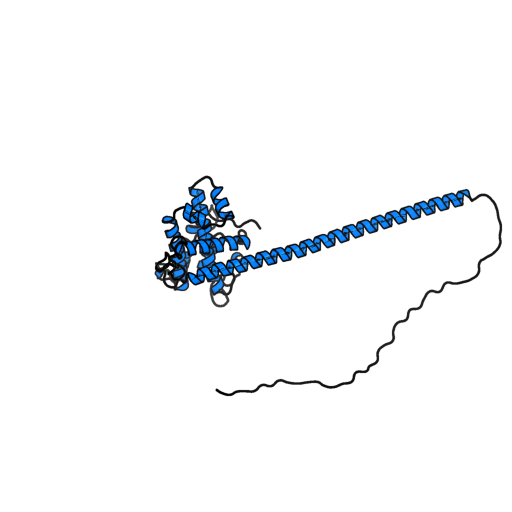N A 1 320 ? -6.740 -45.230 -33.561 1.00 31.12 320 ASN A N 1
ATOM 2542 C CA . ASN A 1 320 ? -8.032 -44.659 -33.161 1.00 31.12 320 ASN A CA 1
ATOM 2543 C C . ASN A 1 320 ? -8.272 -44.812 -31.652 1.00 31.12 320 ASN A C 1
ATOM 2545 O O . ASN A 1 320 ? -7.933 -45.826 -31.054 1.00 31.12 320 ASN A O 1
ATOM 2549 N N . ALA A 1 321 ? -9.019 -43.834 -31.141 1.00 27.72 321 ALA A N 1
ATOM 2550 C CA . ALA A 1 321 ? -10.071 -44.002 -30.144 1.00 27.72 321 ALA A CA 1
ATOM 2551 C C . ALA A 1 321 ? -9.673 -44.273 -28.677 1.00 27.72 321 ALA A C 1
ATOM 2553 O O . ALA A 1 321 ? -9.201 -45.336 -28.287 1.00 27.72 321 ALA A O 1
ATOM 2554 N N . GLU A 1 322 ? -10.044 -43.302 -27.839 1.00 37.44 322 GLU A N 1
ATOM 2555 C CA . GLU A 1 322 ? -10.708 -43.563 -26.555 1.00 37.44 322 GLU A CA 1
ATOM 2556 C C . GLU A 1 322 ? -11.679 -44.757 -26.651 1.00 37.44 322 GLU A C 1
ATOM 2558 O O . GLU A 1 322 ? -12.375 -44.908 -27.660 1.00 37.44 322 GLU A O 1
ATOM 2563 N N . PRO A 1 323 ? -11.798 -45.573 -25.590 1.00 40.59 323 PRO A N 1
ATOM 2564 C CA . PRO A 1 323 ? -12.772 -45.204 -24.560 1.00 40.59 323 PR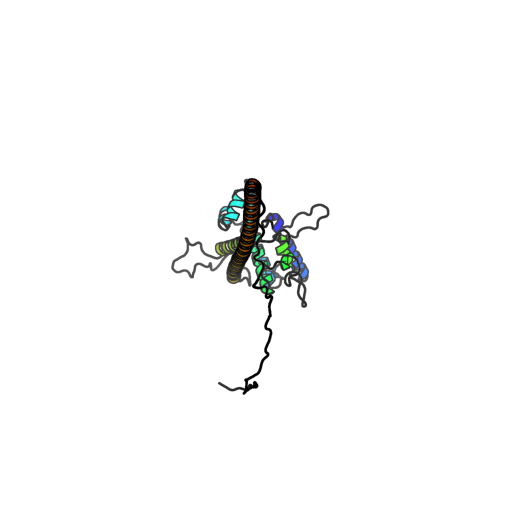O A CA 1
ATOM 2565 C C . PRO A 1 323 ? -12.374 -45.585 -23.119 1.00 40.59 323 PRO A C 1
ATOM 2567 O O . PRO A 1 323 ? -11.689 -46.575 -22.869 1.00 40.59 323 PRO A O 1
ATOM 2570 N N . ALA A 1 324 ? -12.892 -44.830 -22.146 1.00 39.06 324 ALA A N 1
ATOM 2571 C CA . ALA A 1 324 ? -13.178 -45.339 -20.797 1.00 39.06 324 ALA A CA 1
ATOM 2572 C C . ALA A 1 324 ? -14.318 -46.385 -20.876 1.00 39.06 324 ALA A C 1
ATOM 2574 O O . ALA A 1 324 ? -15.165 -46.256 -21.764 1.00 39.06 324 ALA A O 1
ATOM 2575 N N . PRO A 1 325 ? -14.393 -47.419 -20.010 1.00 45.47 325 PRO A N 1
ATOM 2576 C CA . PRO A 1 325 ? -14.859 -47.301 -18.610 1.00 45.47 325 PRO A CA 1
ATOM 2577 C C . PRO A 1 325 ? -14.099 -48.289 -17.678 1.00 45.47 325 PRO A C 1
ATOM 2579 O O . PRO A 1 325 ? -13.279 -49.065 -18.142 1.00 45.47 325 PRO A O 1
ATOM 2582 N N . GLY A 1 326 ? -14.247 -48.405 -16.360 1.00 30.91 326 GLY A N 1
ATOM 2583 C CA . GLY A 1 326 ? -15.142 -47.884 -15.337 1.00 30.91 326 GLY A CA 1
ATOM 2584 C C . GLY A 1 326 ? -14.930 -48.741 -14.066 1.00 30.91 326 GLY A C 1
ATOM 2585 O O . GLY A 1 326 ? -14.636 -49.925 -14.169 1.00 30.91 326 GLY A O 1
ATOM 2586 N N . ALA A 1 327 ? -15.036 -48.095 -12.900 1.00 36.78 327 ALA A N 1
ATOM 2587 C CA . ALA A 1 327 ? -15.411 -48.575 -11.557 1.00 36.78 327 ALA A CA 1
ATOM 2588 C C . ALA A 1 327 ? -15.089 -50.023 -11.089 1.00 36.78 327 ALA A C 1
ATOM 2590 O O . ALA A 1 327 ? -15.600 -50.992 -11.638 1.00 36.78 327 ALA A O 1
ATOM 2591 N N . THR A 1 328 ? -14.464 -50.184 -9.910 1.00 37.12 328 THR A N 1
ATOM 2592 C CA . THR A 1 328 ? -15.165 -50.373 -8.607 1.00 37.12 328 THR A CA 1
ATOM 2593 C C . THR A 1 328 ? -14.221 -50.729 -7.433 1.00 37.12 328 THR A C 1
ATOM 2595 O O . THR A 1 328 ? -13.331 -51.556 -7.575 1.00 37.12 328 THR A O 1
ATOM 2598 N N . LEU A 1 329 ? -14.519 -50.110 -6.277 1.00 36.84 329 LEU A N 1
ATOM 2599 C CA . LEU A 1 329 ? -14.504 -50.614 -4.884 1.00 36.84 329 LEU A CA 1
ATOM 2600 C C . LEU A 1 329 ? -13.210 -51.181 -4.252 1.00 36.84 329 LEU A C 1
ATOM 2602 O O . LEU A 1 329 ? -12.829 -52.324 -4.490 1.00 36.84 329 LEU A O 1
ATOM 2606 N N . ASN A 1 330 ? -12.646 -50.429 -3.298 1.00 39.22 330 ASN A N 1
ATOM 2607 C CA . ASN A 1 330 ? -12.850 -50.626 -1.848 1.00 39.22 330 ASN A CA 1
ATOM 2608 C C . ASN A 1 330 ? -12.500 -49.344 -1.082 1.00 39.22 330 ASN A C 1
ATOM 2610 O O . ASN A 1 330 ? -11.600 -48.614 -1.551 1.00 39.22 330 ASN A O 1
#

Organism: NCBI:txid1212489

pLDDT: mean 80.3, std 21.39, range [27.72, 98.5]

Radius of gyration: 38.1 Å; chains: 1; bounding box: 85×76×115 Å

Foldseek 3Di:
DDAFDFDFQCCQAQFDDDDPPDDTLHHLVVLVQVQCVVLVVNPDLVPHDLLSSLLNVVLVLLVVVLVVDDLVVLLVLADPVQNVVLVPDPDPSRSSRSSSRLQSLLSLLLSLQVLCVVVVHGSLPLCQQVQNDCQRQNDPPDGHRSSSVNSCSSRVDHNVRHHALVRLLRSLSSNLSVLCVFFFDPPVPDDPPDDVRGDPDTSSPPRPPDDSVVSNVSSVVSNVVSVVVVVVVVVVVVVVVVVVVVVVVVVVVVVVVVVVVVVVVVVVVVVVVVVVVVVVVVPDDDDDDDDDDDDDDDDDDDDDDDDDDDDDDDDDDDDDDDDDDDDDDD